Protein AF-A0AAD9S713-F1 (afdb_monomer)

Organism: Phomopsis amygdali (NCBI:txid1214568)

Secondary structure (DSSP, 8-state):
----HHHHHHHT---SGGGSPP----SSSEEEHHHHHHHHHHH-SSS-----S--SPPPSEEEGGGS-HHHHHHTT-S-----EEEEEEEEE-TTS-EEEEEEEEEEEE---HHHHHHHGGGS------GGGS-TT--HHHHHHHHHHHHHHTTT---GGGHHHHTSHHHHHHHHHHHHHHHHTT--S----------PPP-SPPPPHHHHHTT-

Mean predicted aligned error: 13.25 Å

Structure (mmCIF, N/CA/C/O backbone):
data_AF-A0AAD9S713-F1
#
_entry.id   AF-A0AAD9S713-F1
#
loop_
_atom_site.group_PDB
_atom_site.id
_atom_site.type_symbol
_atom_site.label_atom_id
_atom_site.label_alt_id
_atom_site.label_comp_id
_atom_site.label_asym_id
_atom_site.label_entity_id
_atom_site.label_seq_id
_atom_site.pdbx_PDB_ins_code
_atom_site.Cartn_x
_atom_site.Cartn_y
_atom_site.Cartn_z
_atom_site.occupancy
_atom_site.B_iso_or_equiv
_atom_site.auth_seq_id
_atom_site.auth_comp_id
_atom_site.auth_asym_id
_atom_site.auth_atom_id
_atom_site.pdbx_PDB_model_num
ATOM 1 N N . MET A 1 1 ? 8.127 -0.213 -12.710 1.00 51.72 1 MET A N 1
ATOM 2 C CA . MET A 1 1 ? 9.049 -1.031 -11.898 1.00 51.72 1 MET A CA 1
ATOM 3 C C . MET A 1 1 ? 8.180 -2.084 -11.257 1.00 51.72 1 MET A C 1
ATOM 5 O O . MET A 1 1 ? 7.242 -1.711 -10.567 1.00 51.72 1 MET A O 1
ATOM 9 N N . GLU A 1 2 ? 8.401 -3.345 -11.593 1.00 63.72 2 GLU A N 1
ATOM 10 C CA . GLU A 1 2 ? 7.644 -4.458 -11.022 1.00 63.72 2 GLU A CA 1
ATOM 11 C C . GLU A 1 2 ? 8.341 -4.925 -9.742 1.00 63.72 2 GLU A C 1
ATOM 13 O O . GLU A 1 2 ? 9.570 -4.903 -9.660 1.00 63.72 2 GLU A O 1
ATOM 18 N N . VAL A 1 3 ? 7.558 -5.280 -8.725 1.00 71.94 3 VAL A N 1
ATOM 19 C CA . VAL A 1 3 ? 8.072 -5.825 -7.465 1.00 71.94 3 VAL A CA 1
ATOM 20 C C . VAL A 1 3 ? 8.281 -7.327 -7.647 1.00 71.94 3 VAL A C 1
ATOM 22 O O . VAL A 1 3 ? 7.315 -8.055 -7.868 1.00 71.94 3 VAL A O 1
ATOM 25 N N . GLU A 1 4 ? 9.520 -7.803 -7.519 1.00 76.69 4 GLU A N 1
ATOM 26 C CA . GLU A 1 4 ? 9.873 -9.215 -7.693 1.00 76.69 4 GLU A CA 1
ATOM 27 C C . GLU A 1 4 ? 10.216 -9.857 -6.338 1.00 76.69 4 GLU A C 1
ATOM 29 O O . GLU A 1 4 ? 11.364 -9.913 -5.903 1.00 76.69 4 GLU A O 1
ATOM 34 N N . ILE A 1 5 ? 9.206 -10.387 -5.642 1.00 76.44 5 ILE A N 1
ATOM 35 C CA . ILE A 1 5 ? 9.395 -10.962 -4.295 1.00 76.44 5 ILE A CA 1
ATOM 36 C C . ILE A 1 5 ? 10.402 -12.124 -4.277 1.00 76.44 5 ILE A C 1
ATOM 38 O O . ILE A 1 5 ? 11.065 -12.339 -3.262 1.00 76.44 5 ILE A O 1
ATOM 42 N N . LEU A 1 6 ? 10.548 -12.863 -5.380 1.00 77.00 6 LEU A N 1
ATOM 43 C CA . LEU A 1 6 ? 11.442 -14.019 -5.443 1.00 77.00 6 LEU A CA 1
ATOM 44 C C . LEU A 1 6 ? 12.920 -13.626 -5.355 1.00 77.00 6 LEU A C 1
ATOM 46 O O . LEU A 1 6 ? 13.657 -14.243 -4.584 1.00 77.00 6 LEU A O 1
ATOM 50 N N . SER A 1 7 ? 13.354 -12.574 -6.056 1.00 76.75 7 SER A N 1
ATOM 51 C CA . SER A 1 7 ? 14.753 -12.138 -5.978 1.00 76.75 7 SER A CA 1
ATOM 52 C C . SER A 1 7 ? 15.115 -11.650 -4.578 1.00 76.75 7 SER A C 1
ATOM 54 O O . SER A 1 7 ? 16.221 -11.914 -4.113 1.00 76.75 7 SER A O 1
ATOM 56 N N . ALA A 1 8 ? 14.155 -11.064 -3.857 1.00 75.62 8 ALA A N 1
ATOM 57 C CA . ALA A 1 8 ? 14.307 -10.625 -2.473 1.00 75.62 8 ALA A CA 1
ATOM 58 C C . ALA A 1 8 ? 14.733 -11.762 -1.518 1.00 75.62 8 ALA A C 1
ATOM 60 O O . ALA A 1 8 ? 15.504 -11.538 -0.580 1.00 75.62 8 ALA A O 1
ATOM 61 N N . VAL A 1 9 ? 14.276 -12.994 -1.777 1.00 75.88 9 VAL A N 1
ATOM 62 C CA . VAL A 1 9 ? 14.660 -14.184 -1.001 1.00 75.88 9 VAL A CA 1
ATOM 63 C C . VAL A 1 9 ? 16.139 -14.505 -1.200 1.00 75.88 9 VAL A C 1
ATOM 65 O O . VAL A 1 9 ? 16.858 -14.729 -0.229 1.00 75.88 9 VAL A O 1
ATOM 68 N N . TRP A 1 10 ? 16.613 -14.515 -2.447 1.00 73.81 10 TRP A N 1
ATOM 69 C CA . TRP A 1 10 ? 17.992 -14.897 -2.770 1.00 73.81 10 TRP A CA 1
ATOM 70 C C . TRP A 1 10 ? 19.005 -13.812 -2.422 1.00 73.81 10 TRP A C 1
ATOM 72 O O . TRP A 1 10 ? 20.132 -14.120 -2.039 1.00 73.81 10 TRP A O 1
ATOM 82 N N . THR A 1 11 ? 18.609 -12.545 -2.521 1.00 76.94 11 THR A N 1
ATOM 83 C CA . THR A 1 11 ? 19.457 -11.415 -2.131 1.00 76.94 11 THR A CA 1
ATOM 84 C C . THR A 1 11 ? 19.416 -11.141 -0.634 1.00 76.94 11 THR A C 1
ATOM 86 O O . THR A 1 11 ? 20.187 -10.309 -0.162 1.00 76.94 11 THR A O 1
ATOM 89 N N . ASN A 1 12 ? 18.535 -11.821 0.111 1.00 70.88 12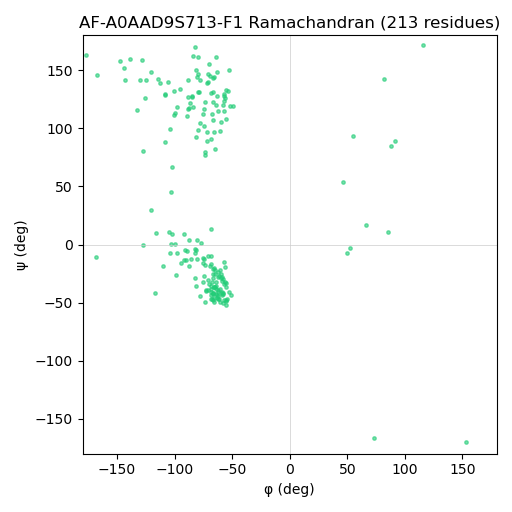 ASN A N 1
ATOM 90 C CA . ASN A 1 12 ? 18.221 -11.509 1.500 1.00 70.88 12 ASN A CA 1
ATOM 91 C C . ASN A 1 12 ? 17.994 -9.998 1.678 1.00 70.88 12 ASN A C 1
ATOM 93 O O . ASN A 1 12 ? 18.657 -9.340 2.484 1.00 70.88 12 ASN A O 1
ATOM 97 N N . THR A 1 13 ? 17.084 -9.438 0.877 1.00 76.25 13 THR A N 1
ATOM 98 C CA . THR A 1 13 ? 16.672 -8.030 0.944 1.00 76.25 13 THR A CA 1
ATOM 99 C C . THR A 1 13 ? 15.156 -7.911 1.032 1.00 76.25 13 THR A C 1
ATOM 101 O O . THR A 1 13 ? 14.412 -8.825 0.684 1.00 76.25 13 THR A O 1
ATOM 104 N N . SER A 1 14 ? 14.683 -6.772 1.528 1.00 77.69 14 SER A N 1
ATOM 105 C CA . SER A 1 14 ? 13.268 -6.405 1.483 1.00 77.69 14 SER A CA 1
ATOM 106 C C . SER A 1 14 ? 13.043 -5.478 0.293 1.00 77.69 14 SER A C 1
ATOM 108 O O . SER A 1 14 ? 13.631 -4.400 0.236 1.00 77.69 14 SER A O 1
ATOM 110 N N . GLN A 1 15 ? 12.211 -5.893 -0.656 1.00 82.31 15 GLN A N 1
ATOM 111 C CA . GLN A 1 15 ? 11.849 -5.103 -1.834 1.00 82.31 15 GLN A CA 1
ATOM 112 C C . GLN A 1 15 ? 10.510 -4.392 -1.680 1.00 82.31 15 GLN A C 1
ATOM 114 O O . GLN A 1 15 ? 10.294 -3.364 -2.309 1.00 82.31 15 GLN A O 1
ATOM 119 N N . THR A 1 16 ? 9.610 -4.918 -0.850 1.00 87.12 16 THR A N 1
ATOM 120 C CA . THR A 1 16 ? 8.281 -4.339 -0.639 1.00 87.12 16 THR A CA 1
ATOM 121 C C . THR A 1 16 ? 7.827 -4.489 0.804 1.00 87.12 16 THR A C 1
ATOM 123 O O . THR A 1 16 ? 8.179 -5.448 1.498 1.00 87.12 16 THR A O 1
ATOM 126 N N . PHE A 1 17 ? 6.978 -3.563 1.250 1.00 87.69 17 PHE A N 1
ATOM 127 C CA . PHE A 1 17 ? 6.310 -3.643 2.545 1.00 87.69 17 PHE A CA 1
ATOM 128 C C . PHE A 1 17 ? 5.492 -4.940 2.726 1.00 87.69 17 PHE A C 1
ATOM 130 O O . PHE A 1 17 ? 5.223 -5.321 3.867 1.00 87.69 17 PHE A O 1
ATOM 137 N N . MET A 1 18 ? 5.135 -5.636 1.640 1.00 87.19 18 MET A N 1
ATOM 138 C CA . MET A 1 18 ? 4.389 -6.904 1.659 1.00 87.19 18 MET A CA 1
ATOM 139 C C . MET A 1 18 ? 5.168 -8.074 2.279 1.00 87.19 18 MET A C 1
ATOM 141 O O . MET A 1 18 ? 4.559 -9.030 2.744 1.00 87.19 18 MET A O 1
ATOM 145 N N . GLN A 1 19 ? 6.503 -7.997 2.329 1.00 84.31 19 GLN A N 1
ATOM 146 C CA . GLN A 1 19 ? 7.350 -9.036 2.935 1.00 84.31 19 GLN A CA 1
ATOM 147 C C . GLN A 1 19 ? 7.422 -8.945 4.466 1.00 84.31 19 GLN A C 1
ATOM 149 O O . GLN A 1 19 ? 7.928 -9.855 5.118 1.00 84.31 19 GLN A O 1
ATOM 154 N N . PHE A 1 20 ? 6.957 -7.839 5.050 1.00 82.62 20 PHE A N 1
ATOM 155 C CA . PHE A 1 20 ? 7.048 -7.609 6.487 1.00 82.62 20 PHE A CA 1
ATOM 156 C C . PHE A 1 20 ? 5.944 -8.360 7.237 1.00 82.62 20 PHE A C 1
ATOM 158 O O . PHE A 1 20 ? 4.828 -8.474 6.725 1.00 82.62 20 PHE A O 1
ATOM 165 N N . PRO A 1 21 ? 6.218 -8.829 8.469 1.00 80.00 21 PRO A N 1
ATOM 166 C CA . PRO A 1 21 ? 5.194 -9.450 9.290 1.00 80.00 21 PRO A CA 1
ATOM 167 C C . PRO A 1 21 ? 4.086 -8.448 9.619 1.00 80.00 21 PRO A C 1
ATOM 169 O O . PRO A 1 21 ? 4.334 -7.252 9.804 1.00 80.00 21 PRO A O 1
ATOM 172 N N . MET A 1 22 ? 2.870 -8.971 9.752 1.00 79.81 22 MET A N 1
ATOM 173 C CA . MET A 1 22 ? 1.710 -8.211 10.204 1.00 79.81 22 MET A CA 1
ATOM 174 C C . MET A 1 22 ? 1.985 -7.549 11.554 1.00 79.81 22 MET A C 1
ATOM 176 O O . MET A 1 22 ? 2.460 -8.200 12.489 1.00 79.81 22 MET A O 1
ATOM 180 N N . THR A 1 23 ? 1.650 -6.264 11.687 1.00 76.25 23 THR A N 1
ATOM 181 C CA . THR A 1 23 ? 1.845 -5.552 12.964 1.00 76.25 23 THR A CA 1
ATOM 182 C C . THR A 1 23 ? 0.725 -5.803 13.979 1.00 76.25 23 THR A C 1
ATOM 184 O O . THR A 1 23 ? 0.846 -5.402 15.137 1.00 76.25 23 THR A O 1
ATOM 187 N N . GLY A 1 24 ? -0.313 -6.534 13.557 1.00 67.88 24 GLY A N 1
ATOM 188 C CA . GLY A 1 24 ? -1.473 -6.931 14.351 1.00 67.88 24 GLY A CA 1
ATOM 189 C C . GLY A 1 24 ? -2.529 -5.827 14.446 1.00 67.88 24 GLY A C 1
ATOM 190 O O . GLY A 1 24 ? -2.213 -4.643 14.571 1.00 67.88 24 GLY A O 1
ATOM 191 N N . VAL A 1 25 ? -3.809 -6.211 14.418 1.00 66.31 25 VAL A N 1
ATOM 192 C CA . VAL A 1 25 ? -4.923 -5.275 14.619 1.00 66.31 25 VAL A CA 1
ATOM 193 C C . VAL A 1 25 ? -4.997 -4.907 16.099 1.00 66.31 25 VAL A C 1
ATOM 195 O O . VAL A 1 25 ? -5.457 -5.666 16.953 1.00 66.31 25 VAL A O 1
ATOM 198 N N . ALA A 1 26 ? -4.490 -3.724 16.430 1.00 54.19 26 ALA A N 1
ATOM 199 C CA . ALA A 1 26 ? -4.407 -3.235 17.797 1.00 54.19 26 ALA A CA 1
ATOM 200 C C . ALA A 1 26 ? -5.780 -2.807 18.341 1.00 54.19 26 ALA A C 1
ATOM 202 O O . ALA A 1 26 ? -6.028 -1.617 18.426 1.00 54.19 26 ALA A O 1
ATOM 203 N N . ARG A 1 27 ? -6.645 -3.757 18.740 1.00 58.91 27 ARG A N 1
ATOM 204 C CA . ARG A 1 27 ? -7.854 -3.631 19.609 1.00 58.91 27 ARG A CA 1
ATOM 205 C C . ARG A 1 27 ? -8.894 -2.531 19.298 1.00 58.91 27 ARG A C 1
ATOM 207 O O . ARG A 1 27 ? -9.942 -2.522 19.931 1.00 58.91 27 ARG A O 1
ATOM 214 N N . SER A 1 28 ? -8.648 -1.626 18.360 1.00 70.44 28 SER A N 1
ATOM 215 C CA . SER A 1 28 ? -9.371 -0.368 18.152 1.00 70.44 28 SER A CA 1
ATOM 216 C C . SER A 1 28 ? -10.355 -0.419 16.988 1.00 70.44 28 SER A C 1
ATOM 218 O O . SER A 1 28 ? -10.862 0.621 16.581 1.00 70.44 28 SER A O 1
ATOM 220 N N . GLY A 1 29 ? -10.598 -1.607 16.421 1.00 87.06 29 GLY A N 1
ATOM 221 C CA . GLY A 1 29 ? -11.452 -1.762 15.241 1.00 87.06 29 GLY A CA 1
ATOM 222 C C . GLY A 1 29 ? -10.875 -1.112 13.982 1.00 87.06 29 GLY A C 1
ATOM 223 O O . GLY A 1 29 ? -11.603 -0.890 13.028 1.00 87.06 29 GLY A O 1
ATOM 224 N N . ARG A 1 30 ? -9.577 -0.785 13.953 1.00 89.94 30 ARG A N 1
ATOM 225 C CA . ARG A 1 30 ? -8.902 -0.231 12.772 1.00 89.94 30 ARG A CA 1
ATOM 226 C C . ARG A 1 30 ? -7.697 -1.071 12.395 1.00 89.94 30 ARG A C 1
ATOM 228 O O . ARG A 1 30 ? -6.938 -1.497 13.265 1.00 89.94 30 ARG A O 1
ATOM 235 N N . ILE A 1 31 ? -7.489 -1.239 11.099 1.00 91.06 31 ILE A N 1
ATOM 236 C CA . ILE A 1 31 ? -6.326 -1.911 10.528 1.00 91.06 31 ILE A CA 1
ATOM 237 C C . ILE A 1 31 ? -5.474 -0.891 9.777 1.00 91.06 31 ILE A C 1
ATOM 239 O O . ILE A 1 31 ? -5.994 0.013 9.124 1.00 91.06 31 ILE A O 1
ATOM 243 N N . LYS A 1 32 ? -4.148 -0.980 9.900 1.00 91.62 32 LYS A N 1
ATOM 244 C CA . LYS A 1 32 ? -3.258 -0.135 9.093 1.00 91.62 32 LYS A CA 1
ATOM 245 C C . LYS A 1 32 ? -3.384 -0.549 7.632 1.00 91.62 32 LYS A C 1
ATOM 247 O O . LYS A 1 32 ? -3.441 -1.743 7.361 1.00 91.62 32 LYS A O 1
ATOM 252 N N . ARG A 1 33 ? -3.319 0.399 6.694 1.00 91.88 33 ARG A N 1
ATOM 253 C CA . ARG A 1 33 ? -3.435 0.071 5.259 1.00 91.88 33 ARG A CA 1
ATOM 254 C C . ARG A 1 33 ? -2.378 -0.926 4.784 1.00 91.88 33 ARG A C 1
ATOM 256 O O . ARG A 1 33 ? -2.632 -1.728 3.905 1.00 91.88 33 ARG A O 1
ATOM 263 N N . GLU A 1 34 ? -1.203 -0.931 5.412 1.00 91.50 34 GLU A N 1
ATOM 264 C CA . GLU A 1 34 ? -0.153 -1.911 5.108 1.00 91.50 34 GLU A CA 1
ATOM 265 C C . GLU A 1 34 ? -0.548 -3.346 5.473 1.00 91.50 34 GLU A C 1
ATOM 267 O O . GLU A 1 34 ? -0.189 -4.287 4.778 1.00 91.50 34 GLU A O 1
ATOM 272 N N . ASP A 1 35 ? -1.281 -3.495 6.573 1.00 90.44 35 ASP A N 1
ATOM 273 C CA . ASP A 1 35 ? -1.730 -4.766 7.119 1.00 90.44 35 ASP A CA 1
ATOM 274 C C . ASP A 1 35 ? -2.990 -5.212 6.362 1.00 90.44 35 ASP A C 1
ATOM 276 O O . ASP A 1 35 ? -3.136 -6.388 6.053 1.00 90.44 35 ASP A O 1
ATOM 280 N N . GLU A 1 36 ? -3.844 -4.261 5.970 1.00 91.38 36 GLU A N 1
ATOM 281 C CA . GLU A 1 36 ? -4.951 -4.477 5.035 1.00 91.38 36 GLU A CA 1
ATOM 282 C C . GLU A 1 36 ? -4.442 -5.008 3.689 1.00 91.38 36 GLU A C 1
ATOM 284 O O . GLU A 1 36 ? -4.905 -6.052 3.247 1.00 91.38 36 GLU A O 1
ATOM 289 N N . CYS A 1 37 ? -3.435 -4.365 3.082 1.00 90.44 37 CYS A N 1
ATOM 290 C CA . CYS A 1 37 ? -2.817 -4.837 1.842 1.00 90.44 37 CYS A CA 1
ATOM 291 C C . CYS A 1 37 ? -2.267 -6.258 1.969 1.00 90.44 37 CYS A C 1
ATOM 293 O O . CYS A 1 37 ? -2.517 -7.099 1.109 1.00 90.44 37 CYS A O 1
ATOM 295 N N . ARG A 1 38 ? -1.517 -6.538 3.040 1.00 89.88 38 ARG A N 1
ATOM 296 C CA . ARG A 1 38 ? -0.936 -7.866 3.278 1.00 89.88 38 ARG A CA 1
ATOM 297 C C . ARG A 1 38 ? -2.014 -8.931 3.425 1.00 89.88 38 ARG A C 1
ATOM 299 O O . ARG A 1 38 ? -1.895 -9.975 2.796 1.00 89.88 38 ARG A O 1
ATOM 306 N N . LEU A 1 39 ? -3.049 -8.679 4.228 1.00 89.75 39 LEU A N 1
ATOM 307 C CA . LEU A 1 39 ? -4.143 -9.635 4.401 1.00 89.75 39 LEU A CA 1
ATOM 308 C C . LEU A 1 39 ? -4.945 -9.814 3.128 1.00 89.75 39 LEU A C 1
ATOM 310 O O . LEU A 1 39 ? -5.235 -10.953 2.797 1.00 89.75 39 LEU A O 1
ATOM 314 N N . ALA A 1 40 ? -5.241 -8.734 2.406 1.00 89.06 40 ALA A N 1
ATOM 315 C CA . ALA A 1 40 ? -5.896 -8.826 1.112 1.00 89.06 40 ALA A CA 1
ATOM 316 C C . ALA A 1 40 ? -5.074 -9.739 0.195 1.00 89.06 40 ALA A C 1
ATOM 318 O O . ALA A 1 40 ? -5.568 -10.762 -0.238 1.00 89.06 40 ALA A O 1
ATOM 319 N N . TYR A 1 41 ? -3.774 -9.505 0.028 1.00 88.56 41 TYR A N 1
ATOM 320 C CA . TYR A 1 41 ? -2.945 -10.379 -0.809 1.00 88.56 41 TYR A CA 1
ATOM 321 C C . TYR A 1 41 ? -2.879 -11.844 -0.332 1.00 88.56 41 TYR A C 1
ATOM 323 O O . TYR A 1 41 ? -2.854 -12.758 -1.151 1.00 88.56 41 TYR A O 1
ATOM 331 N N . LEU A 1 42 ? -2.829 -12.084 0.982 1.00 87.19 42 LEU A N 1
ATOM 332 C CA . LEU A 1 42 ? -2.667 -13.426 1.557 1.00 87.19 42 LEU A CA 1
ATOM 333 C C . LEU A 1 42 ? -3.966 -14.232 1.646 1.00 87.19 42 LEU A C 1
ATOM 335 O O . LEU A 1 42 ? -3.904 -15.460 1.651 1.00 87.19 42 LEU A O 1
ATOM 339 N N . ALA A 1 43 ? -5.110 -13.566 1.781 1.00 84.31 43 ALA A N 1
ATOM 340 C CA . ALA A 1 43 ? -6.410 -14.204 1.972 1.00 84.31 43 ALA A CA 1
ATOM 341 C C . ALA A 1 43 ? -7.125 -14.514 0.649 1.00 84.31 43 ALA A C 1
ATOM 343 O O . ALA A 1 43 ? -8.176 -15.142 0.651 1.00 84.31 43 ALA A O 1
ATOM 344 N N . MET A 1 44 ? -6.568 -14.088 -0.483 1.00 75.06 44 MET A N 1
ATOM 345 C CA . MET A 1 44 ? -7.264 -14.159 -1.760 1.00 75.06 44 MET A CA 1
ATOM 346 C C . MET A 1 44 ? -7.256 -15.535 -2.408 1.00 75.06 44 MET A C 1
ATOM 348 O O . MET A 1 44 ? -6.207 -16.138 -2.625 1.00 75.06 44 MET A O 1
ATOM 352 N N . GLU A 1 45 ? -8.446 -15.973 -2.824 1.00 60.44 45 GLU A N 1
ATOM 353 C CA . GLU A 1 45 ? -8.637 -17.282 -3.450 1.00 60.44 45 GLU A CA 1
ATOM 354 C C . GLU A 1 45 ? -8.436 -17.295 -4.979 1.00 60.44 45 GLU A C 1
ATOM 356 O O . GLU A 1 45 ? -8.240 -18.379 -5.524 1.00 60.44 45 GLU A O 1
ATOM 361 N N . SER A 1 46 ? -8.467 -16.164 -5.718 1.00 54.28 46 SER A N 1
ATOM 362 C CA . SER A 1 46 ? -8.264 -16.238 -7.193 1.00 54.28 46 SER A CA 1
ATOM 363 C C . SER A 1 46 ? -8.017 -14.972 -8.050 1.00 54.28 46 SER A C 1
ATOM 365 O O . SER A 1 46 ? -7.644 -15.158 -9.206 1.00 54.28 46 SER A O 1
ATOM 367 N N . TYR A 1 47 ? -8.164 -13.711 -7.596 1.00 48.62 47 TYR A N 1
ATOM 368 C CA . TYR A 1 47 ? -8.271 -12.574 -8.559 1.00 48.62 47 TYR A CA 1
ATOM 369 C C . TYR A 1 47 ? -7.331 -11.356 -8.410 1.00 48.62 47 TYR A C 1
ATOM 371 O O . TYR A 1 47 ? -7.372 -10.457 -9.255 1.00 48.62 47 TYR A O 1
ATOM 379 N N . GLN A 1 48 ? -6.433 -11.304 -7.422 1.00 54.03 48 GLN A N 1
ATOM 380 C CA . GLN A 1 48 ? -5.331 -10.323 -7.398 1.00 54.03 48 GLN A CA 1
ATOM 381 C C . GLN A 1 48 ? -4.010 -11.058 -7.194 1.00 54.03 48 GLN A C 1
ATOM 383 O O . GLN A 1 48 ? -3.445 -11.118 -6.109 1.00 54.03 48 GLN A O 1
ATOM 388 N N . CYS A 1 49 ? -3.482 -11.609 -8.281 1.00 61.38 49 CYS A N 1
ATOM 389 C CA . CYS A 1 49 ? -2.137 -12.181 -8.285 1.00 61.38 49 CYS A CA 1
ATOM 390 C C . CYS A 1 49 ? -1.036 -11.104 -8.343 1.00 61.38 49 CYS A C 1
ATOM 392 O O . CYS A 1 49 ? 0.145 -11.441 -8.398 1.00 61.38 49 CYS A O 1
ATOM 394 N N . TYR A 1 50 ? -1.403 -9.818 -8.349 1.00 76.19 50 TYR A N 1
ATOM 395 C CA . TYR A 1 50 ? -0.478 -8.710 -8.554 1.00 76.19 50 TYR A CA 1
ATOM 396 C C . TYR A 1 50 ? -0.245 -7.941 -7.261 1.00 76.19 50 TYR A C 1
ATOM 398 O O . TYR A 1 50 ? -1.179 -7.497 -6.592 1.00 76.19 50 TYR A O 1
ATOM 406 N N . LEU A 1 51 ? 1.028 -7.754 -6.936 1.00 82.38 51 LEU A N 1
ATOM 407 C CA . LEU A 1 51 ? 1.455 -6.920 -5.824 1.00 82.38 51 LEU A CA 1
ATOM 408 C C . LEU A 1 51 ? 1.210 -5.439 -6.131 1.00 82.38 51 LEU A C 1
ATOM 410 O O . LEU A 1 51 ? 1.241 -5.045 -7.302 1.00 82.38 51 LEU A O 1
ATOM 414 N N . PRO A 1 52 ? 1.057 -4.592 -5.098 1.00 83.81 52 PRO A N 1
ATOM 415 C CA . PRO A 1 52 ? 1.166 -3.155 -5.285 1.00 83.81 52 PRO A CA 1
ATOM 416 C C . PRO A 1 52 ? 2.498 -2.821 -5.971 1.00 83.81 52 PRO A C 1
ATOM 418 O O . PRO A 1 52 ? 3.556 -3.292 -5.548 1.00 83.81 52 PRO A O 1
ATOM 421 N N . MET A 1 53 ? 2.459 -1.993 -7.019 1.00 81.38 53 MET A N 1
ATOM 422 C CA . MET A 1 53 ? 3.676 -1.527 -7.699 1.00 81.38 53 MET A CA 1
ATOM 423 C C . MET A 1 53 ? 4.509 -0.617 -6.793 1.00 81.38 53 MET A C 1
ATOM 425 O O . MET A 1 53 ? 5.712 -0.474 -6.988 1.00 81.38 53 MET A O 1
ATOM 429 N N . CYS A 1 54 ? 3.864 0.027 -5.821 1.00 83.75 54 CYS A N 1
ATOM 430 C CA . CYS A 1 54 ? 4.509 0.827 -4.797 1.00 83.75 54 CYS A CA 1
ATOM 431 C C . CYS A 1 54 ? 5.176 -0.087 -3.746 1.00 83.75 54 CYS A C 1
ATOM 433 O O . CYS A 1 54 ? 4.470 -0.744 -2.977 1.00 83.75 54 CYS A O 1
ATOM 435 N N . PRO A 1 55 ? 6.521 -0.121 -3.655 1.00 82.88 55 PRO A N 1
ATOM 436 C CA . PRO A 1 55 ? 7.219 -0.910 -2.638 1.00 82.88 55 PRO A CA 1
ATOM 437 C C . PRO A 1 55 ? 7.111 -0.296 -1.235 1.00 82.88 55 PRO A C 1
ATOM 439 O O . PRO A 1 55 ? 7.372 -0.971 -0.234 1.00 82.88 55 PRO A O 1
ATOM 442 N N . TRP A 1 56 ? 6.753 0.988 -1.148 1.00 84.31 56 TRP A N 1
ATOM 443 C CA . TRP A 1 56 ? 6.686 1.720 0.106 1.00 84.31 56 TRP A CA 1
ATOM 444 C C . TRP A 1 56 ? 5.392 1.436 0.856 1.00 84.31 56 TRP A C 1
ATOM 446 O O . TRP A 1 56 ? 4.312 1.302 0.288 1.00 84.31 56 TRP A O 1
ATOM 456 N N . LYS A 1 57 ? 5.527 1.390 2.179 1.00 88.38 57 LYS A N 1
ATOM 457 C CA . LYS A 1 57 ? 4.420 1.206 3.105 1.00 88.38 57 LYS A CA 1
ATOM 458 C C . LYS A 1 57 ? 3.356 2.299 2.905 1.00 88.38 57 LYS A C 1
ATOM 460 O O . LYS A 1 57 ? 3.698 3.481 2.990 1.00 88.38 57 LYS A O 1
ATOM 465 N N . PRO A 1 58 ? 2.073 1.935 2.752 1.00 89.62 58 PRO A N 1
ATOM 466 C CA . PRO A 1 58 ? 0.999 2.913 2.710 1.00 89.62 58 PRO A CA 1
ATOM 467 C C . PRO A 1 58 ? 0.756 3.540 4.090 1.00 89.62 58 PRO A C 1
ATOM 469 O O . PRO A 1 58 ? 0.907 2.900 5.135 1.00 89.62 58 PRO A O 1
ATOM 472 N N . PHE A 1 59 ? 0.364 4.811 4.097 1.00 89.25 59 PHE A N 1
ATOM 473 C CA . PHE A 1 59 ? 0.058 5.551 5.319 1.00 89.25 59 PHE A CA 1
ATOM 474 C C . PHE A 1 59 ? -1.385 5.312 5.785 1.00 89.25 59 PHE A C 1
ATOM 476 O O . PHE A 1 59 ? -2.259 4.896 5.022 1.00 89.25 59 PHE A O 1
ATOM 483 N N . GLY A 1 60 ? -1.643 5.632 7.053 1.00 89.88 60 GLY A N 1
ATOM 484 C CA . GLY A 1 60 ? -2.975 5.629 7.652 1.00 89.88 60 GLY A CA 1
ATOM 485 C C . GLY A 1 60 ? -3.574 4.244 7.923 1.00 89.88 60 GLY A C 1
ATOM 486 O O . GLY A 1 60 ? -2.893 3.215 7.959 1.00 89.88 60 GLY A O 1
ATOM 487 N N . SER A 1 61 ? -4.875 4.246 8.200 1.00 91.50 61 SER A N 1
ATOM 488 C CA . SER A 1 61 ? -5.645 3.070 8.611 1.00 91.50 61 SER A CA 1
ATOM 489 C C . SER A 1 61 ? -7.075 3.153 8.102 1.00 91.50 61 SER A C 1
ATOM 491 O O . SER A 1 61 ? -7.588 4.256 7.898 1.00 91.50 61 SER A O 1
ATOM 493 N N . THR A 1 62 ? -7.726 2.004 8.007 1.00 91.44 62 THR A N 1
ATOM 494 C CA . THR A 1 62 ? -9.125 1.854 7.602 1.00 91.44 62 THR A CA 1
ATOM 495 C C . THR A 1 62 ? -9.896 1.173 8.729 1.00 91.44 62 THR A C 1
ATOM 497 O O . THR A 1 62 ? -9.321 0.428 9.532 1.00 91.44 62 THR A O 1
ATOM 500 N N . ALA A 1 63 ? -11.178 1.510 8.870 1.00 92.56 63 ALA A N 1
ATOM 501 C CA . ALA A 1 63 ? -12.044 0.852 9.839 1.00 92.56 63 ALA A CA 1
ATOM 502 C C . ALA A 1 63 ? -12.230 -0.609 9.421 1.00 92.56 63 ALA A C 1
ATOM 504 O O . ALA A 1 63 ? -12.486 -0.888 8.252 1.00 92.56 63 ALA A O 1
ATOM 505 N N . LEU A 1 64 ? -12.053 -1.543 10.351 1.00 91.94 64 LEU A N 1
ATOM 506 C CA . LEU A 1 64 ? -12.015 -2.965 10.034 1.00 91.94 64 LEU A CA 1
ATOM 507 C C . LEU A 1 64 ? -13.347 -3.423 9.431 1.00 91.94 64 LEU A C 1
ATOM 509 O O . LEU A 1 64 ? -13.356 -4.174 8.462 1.00 91.94 64 LEU A O 1
ATOM 513 N N . GLU A 1 65 ? -14.463 -2.921 9.950 1.00 92.25 65 GLU A N 1
ATOM 514 C CA . GLU A 1 65 ? -15.814 -3.188 9.456 1.00 92.25 65 GLU A CA 1
ATOM 515 C C . GLU A 1 65 ? -16.050 -2.755 8.000 1.00 92.25 65 GLU A C 1
ATOM 517 O O . GLU A 1 65 ? -16.941 -3.300 7.350 1.00 92.25 65 GLU A O 1
ATOM 522 N N . GLU A 1 66 ? -15.242 -1.825 7.489 1.00 92.44 66 GLU A N 1
ATOM 523 C CA . GLU A 1 66 ? -15.312 -1.306 6.122 1.00 92.44 66 GLU A CA 1
ATOM 524 C C . GLU A 1 66 ? -14.281 -1.941 5.172 1.00 92.44 66 GLU A C 1
ATOM 526 O O . GLU A 1 66 ? -14.231 -1.573 4.001 1.00 92.44 66 GLU A O 1
ATOM 531 N N . THR A 1 67 ? -13.454 -2.874 5.657 1.00 91.19 67 THR A N 1
ATOM 532 C CA . THR A 1 67 ? -12.520 -3.631 4.807 1.00 91.19 67 THR A CA 1
ATOM 533 C C . THR A 1 67 ? -13.203 -4.812 4.117 1.00 91.19 67 THR A C 1
ATOM 535 O O . THR A 1 67 ? -14.342 -5.176 4.434 1.00 91.19 67 THR A O 1
ATOM 538 N N . ASP A 1 68 ? -12.498 -5.438 3.175 1.00 89.00 68 ASP A N 1
ATOM 539 C CA . ASP 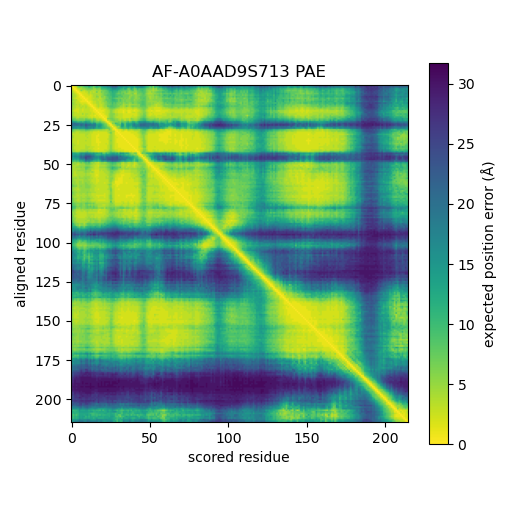A 1 68 ? -12.956 -6.668 2.531 1.00 8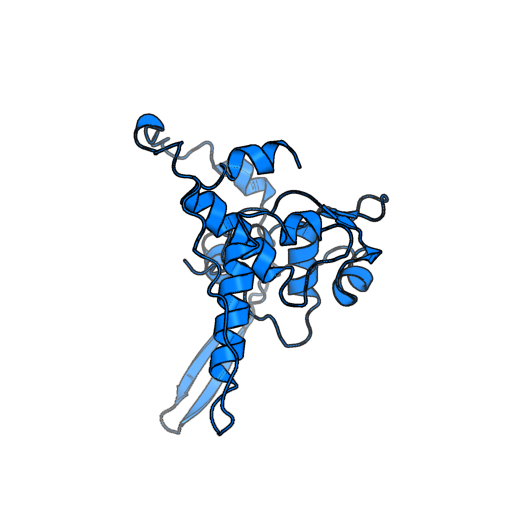9.00 68 ASP A CA 1
ATOM 540 C C . ASP A 1 68 ? -13.331 -7.755 3.567 1.00 89.00 68 ASP A C 1
ATOM 542 O O . ASP A 1 68 ? -12.825 -7.777 4.695 1.00 89.00 68 ASP A O 1
ATOM 546 N N . LEU A 1 69 ? -14.283 -8.627 3.227 1.00 89.44 69 LEU A N 1
ATOM 547 C CA . LEU A 1 69 ? -14.699 -9.733 4.094 1.00 89.44 69 LEU A CA 1
ATOM 548 C C . LEU A 1 69 ? -13.524 -10.650 4.440 1.00 89.44 69 LEU A C 1
ATOM 550 O O . LEU A 1 69 ? -13.373 -11.006 5.610 1.00 89.44 69 LEU A O 1
ATOM 554 N N . ASP A 1 70 ? -12.663 -10.957 3.475 1.00 88.94 70 ASP A N 1
ATOM 555 C CA . ASP A 1 70 ? -11.523 -11.849 3.689 1.00 88.94 70 ASP A CA 1
ATOM 556 C C . ASP A 1 70 ? -10.511 -11.211 4.649 1.00 88.94 70 ASP A C 1
ATOM 558 O O . ASP A 1 70 ? -10.050 -11.832 5.611 1.00 88.94 70 ASP A O 1
ATOM 562 N N . VAL A 1 71 ? -10.260 -9.908 4.489 1.00 89.81 71 VAL A N 1
ATOM 563 C CA . VAL A 1 71 ? -9.427 -9.135 5.422 1.00 89.81 71 VAL A CA 1
ATOM 564 C C . VAL A 1 71 ? -10.011 -9.174 6.835 1.00 89.81 71 VAL A C 1
ATOM 566 O O . VAL A 1 71 ? -9.272 -9.391 7.798 1.00 89.81 71 VAL A O 1
ATOM 569 N N . ARG A 1 72 ? -11.333 -9.018 6.986 1.00 90.75 72 ARG A N 1
ATOM 570 C CA . ARG A 1 72 ? -12.014 -9.071 8.293 1.00 90.75 72 ARG A CA 1
ATOM 571 C C . ARG A 1 72 ? -11.889 -10.427 8.969 1.00 90.75 72 ARG A C 1
ATOM 573 O O . ARG A 1 72 ? -11.624 -10.473 10.171 1.00 90.75 72 ARG A O 1
ATOM 580 N N . VAL A 1 73 ? -12.067 -11.512 8.219 1.00 90.31 73 VAL A N 1
ATOM 581 C CA . VAL A 1 73 ? -11.945 -12.885 8.732 1.00 90.31 73 VAL A CA 1
ATOM 582 C C . VAL A 1 73 ? -10.525 -13.144 9.237 1.00 90.31 73 VAL A C 1
ATOM 584 O O . VAL A 1 73 ? -10.347 -13.712 10.316 1.00 90.31 73 VAL A O 1
ATOM 587 N N . HIS A 1 74 ? -9.519 -12.655 8.512 1.00 89.25 74 HIS A N 1
ATOM 588 C CA . HIS A 1 74 ? -8.108 -12.897 8.819 1.00 89.25 74 HIS A CA 1
ATOM 589 C C . HIS A 1 74 ? -7.452 -11.846 9.731 1.00 89.25 74 HIS A C 1
ATOM 591 O O . HIS A 1 74 ? -6.316 -12.030 10.171 1.00 89.25 74 HIS A O 1
ATOM 597 N N . ALA A 1 75 ? -8.161 -10.776 10.095 1.00 88.19 75 ALA A N 1
ATOM 598 C CA . ALA A 1 75 ? -7.648 -9.653 10.887 1.00 88.19 75 ALA A CA 1
ATOM 599 C C . ALA A 1 75 ? -7.026 -10.043 12.238 1.00 88.19 75 ALA A C 1
ATOM 601 O O . ALA A 1 75 ? -6.077 -9.406 12.703 1.00 88.19 75 ALA A O 1
ATOM 602 N N . ASN A 1 76 ? -7.561 -11.091 12.870 1.00 85.38 76 ASN A N 1
ATOM 603 C CA . ASN A 1 76 ? -7.119 -11.576 14.180 1.00 85.38 76 ASN A CA 1
ATOM 604 C C . ASN A 1 76 ? -6.249 -12.837 14.102 1.00 85.38 76 ASN A C 1
ATOM 606 O O . ASN A 1 76 ? -5.826 -13.356 15.139 1.00 85.38 76 ASN A O 1
ATOM 610 N N . CYS A 1 77 ? -5.983 -13.346 12.900 1.00 84.56 77 CYS A N 1
ATOM 611 C CA . CYS A 1 77 ? -5.095 -14.481 12.718 1.00 84.56 77 CYS A CA 1
ATOM 612 C C . CYS A 1 77 ? -3.647 -14.083 13.039 1.00 84.56 77 CYS A C 1
ATOM 614 O O . CYS A 1 77 ? -3.203 -12.963 12.784 1.00 84.56 77 CYS A O 1
ATOM 616 N N . GLN A 1 78 ? -2.893 -15.023 13.605 1.00 80.50 78 GLN A N 1
ATOM 617 C CA . GLN A 1 78 ? -1.474 -14.845 13.902 1.00 80.50 78 GLN A CA 1
ATOM 618 C C . GLN A 1 78 ? -0.636 -15.630 12.894 1.00 80.50 78 GLN A C 1
ATOM 620 O O . GLN A 1 78 ? -0.972 -16.761 12.558 1.00 80.50 78 GLN A O 1
ATOM 625 N N . GLY A 1 79 ? 0.471 -15.039 12.440 1.00 76.31 79 GLY A N 1
ATOM 626 C CA . GLY A 1 79 ? 1.456 -15.736 11.607 1.00 76.31 79 GLY A CA 1
ATOM 627 C C . GLY A 1 79 ? 1.167 -15.761 10.104 1.00 76.31 79 GLY A C 1
ATOM 628 O O . GLY A 1 79 ? 1.860 -16.474 9.386 1.00 76.31 79 GLY A O 1
ATOM 629 N N . HIS A 1 80 ? 0.197 -14.986 9.603 1.00 83.69 80 HIS A N 1
ATOM 630 C CA . HIS A 1 80 ? 0.073 -14.770 8.160 1.00 83.69 80 HIS A CA 1
ATOM 631 C C . HIS A 1 80 ? 1.308 -14.043 7.622 1.00 83.69 80 HIS A C 1
ATOM 633 O O . HIS A 1 80 ? 1.701 -12.992 8.133 1.00 83.69 80 HIS A O 1
ATOM 639 N N . GLY A 1 81 ? 1.911 -14.616 6.585 1.00 81.81 81 GLY A N 1
ATOM 640 C CA . GLY A 1 81 ? 3.087 -14.069 5.933 1.00 81.81 81 GLY A CA 1
ATOM 641 C C . GLY A 1 81 ? 3.506 -14.907 4.735 1.00 81.81 81 GLY A C 1
ATOM 642 O O . GLY A 1 81 ? 3.094 -16.059 4.577 1.00 81.81 81 GLY A O 1
ATOM 643 N N . LEU A 1 82 ? 4.335 -14.306 3.889 1.00 82.12 82 LEU A N 1
ATOM 644 C CA . LEU A 1 82 ? 4.924 -14.991 2.751 1.00 82.12 82 LEU A CA 1
ATOM 645 C C . LEU A 1 82 ? 6.099 -15.840 3.217 1.00 82.12 82 LEU A C 1
ATOM 647 O O . LEU A 1 82 ? 6.984 -15.360 3.921 1.00 82.12 82 LEU A O 1
ATOM 651 N N . ARG A 1 83 ? 6.106 -17.100 2.786 1.00 79.94 83 ARG A N 1
ATOM 652 C CA . ARG A 1 83 ? 7.175 -18.052 3.063 1.00 79.94 83 ARG A CA 1
ATOM 653 C C . ARG A 1 83 ? 7.674 -18.624 1.754 1.00 79.94 83 ARG A C 1
ATOM 655 O O . ARG A 1 83 ? 6.897 -19.163 0.969 1.00 79.94 83 ARG A O 1
ATOM 662 N N . TYR A 1 84 ? 8.978 -18.527 1.544 1.00 79.69 84 TYR A N 1
ATOM 663 C CA . TYR A 1 84 ? 9.610 -19.168 0.407 1.00 79.69 84 TYR A CA 1
ATOM 664 C C . TYR A 1 84 ? 9.685 -20.679 0.634 1.00 79.69 84 TYR A C 1
ATOM 666 O O . TYR A 1 84 ? 10.248 -21.128 1.632 1.00 79.69 84 TYR A O 1
ATOM 674 N N . VAL A 1 85 ? 9.102 -21.451 -0.285 1.00 80.75 85 VAL A N 1
ATOM 675 C CA . VAL A 1 85 ? 9.038 -22.923 -0.206 1.00 80.75 85 VAL A CA 1
ATOM 676 C C . VAL A 1 85 ? 9.922 -23.619 -1.241 1.00 80.75 85 VAL A C 1
ATOM 678 O O . VAL A 1 85 ? 10.247 -24.791 -1.085 1.00 80.75 85 VAL A O 1
ATOM 681 N N . GLY A 1 86 ? 10.333 -22.919 -2.297 1.00 82.25 86 GLY A N 1
ATOM 682 C CA . GLY A 1 86 ? 11.086 -23.511 -3.394 1.00 82.25 86 GLY A CA 1
ATOM 683 C C . GLY A 1 86 ? 10.874 -22.771 -4.704 1.00 82.25 86 GLY A C 1
ATOM 684 O O . GLY A 1 86 ? 10.270 -21.699 -4.744 1.00 82.25 86 GLY A O 1
ATOM 685 N N . TRP A 1 87 ? 11.366 -23.370 -5.778 1.00 83.12 87 TRP A N 1
ATOM 686 C CA . TRP A 1 87 ? 11.200 -22.874 -7.140 1.00 83.12 87 TRP A CA 1
ATOM 687 C C . TRP A 1 87 ? 10.909 -24.046 -8.084 1.00 83.12 87 TRP A C 1
ATOM 689 O O . TRP A 1 87 ? 11.186 -25.202 -7.758 1.00 83.12 87 TRP A O 1
ATOM 699 N N . ALA A 1 88 ? 10.330 -23.763 -9.249 1.00 83.00 88 ALA A N 1
ATOM 700 C CA . ALA A 1 88 ? 10.121 -24.754 -10.300 1.00 83.00 88 ALA A CA 1
ATOM 701 C C . ALA A 1 88 ? 10.635 -24.219 -11.637 1.00 83.00 88 ALA A C 1
ATOM 703 O O . ALA A 1 88 ? 10.465 -23.037 -11.927 1.00 83.00 88 ALA A O 1
ATOM 704 N N . TRP A 1 89 ? 11.244 -25.093 -12.436 1.00 80.19 89 TRP A N 1
ATOM 705 C CA . TRP A 1 89 ? 11.460 -24.826 -13.856 1.00 80.19 89 TRP A CA 1
ATOM 706 C C . TRP A 1 89 ? 10.391 -25.571 -14.645 1.00 80.19 89 TRP A C 1
ATOM 708 O O . TRP A 1 89 ? 10.167 -26.764 -14.417 1.00 80.19 89 TRP A O 1
ATOM 718 N N . ASP A 1 90 ? 9.769 -24.855 -15.574 1.00 81.12 90 ASP A N 1
ATOM 719 C CA . ASP A 1 90 ? 9.017 -25.449 -16.667 1.00 81.12 90 ASP A CA 1
ATOM 720 C C . ASP A 1 90 ? 10.032 -25.695 -17.794 1.00 81.12 90 ASP A C 1
ATOM 722 O O . ASP A 1 90 ? 10.673 -24.751 -18.263 1.00 81.12 90 ASP A O 1
ATOM 726 N N . TYR A 1 91 ? 10.242 -26.952 -18.188 1.00 75.88 91 TYR A N 1
ATOM 727 C CA . TYR A 1 91 ? 11.052 -27.275 -19.364 1.00 75.88 91 TYR A CA 1
ATOM 728 C C . TYR A 1 91 ? 10.180 -27.902 -20.444 1.00 75.88 91 TYR A C 1
ATOM 730 O O . TYR A 1 91 ? 9.242 -28.647 -20.164 1.00 75.88 91 TYR A O 1
ATOM 738 N N . LEU A 1 92 ? 10.489 -27.543 -21.687 1.00 76.75 92 LEU A N 1
ATOM 739 C CA . LEU A 1 92 ? 9.919 -28.166 -22.869 1.00 76.75 92 LEU A CA 1
ATOM 740 C C . LEU A 1 92 ? 10.817 -29.346 -23.220 1.00 76.75 92 LEU A C 1
ATOM 742 O O . LEU A 1 92 ? 11.999 -29.142 -23.502 1.00 76.75 92 LEU A O 1
ATOM 746 N N . ASP A 1 93 ? 10.271 -30.555 -23.158 1.00 71.25 93 ASP A N 1
ATOM 747 C CA . ASP A 1 93 ? 10.898 -31.702 -23.809 1.00 71.25 93 ASP A CA 1
ATOM 748 C C . ASP A 1 93 ? 10.573 -31.675 -25.314 1.00 71.25 93 ASP A C 1
ATOM 750 O O . ASP A 1 93 ? 9.618 -31.009 -25.737 1.00 71.25 93 ASP A O 1
ATOM 754 N N . ASP A 1 94 ? 11.349 -32.395 -26.125 1.00 69.75 94 ASP A N 1
ATOM 755 C CA . ASP A 1 94 ? 11.198 -32.451 -27.592 1.00 69.75 94 ASP A CA 1
ATOM 756 C C . ASP A 1 94 ? 9.784 -32.914 -28.034 1.00 69.75 94 ASP A C 1
ATOM 758 O O . ASP A 1 94 ? 9.374 -32.669 -29.170 1.00 69.75 94 ASP A O 1
ATOM 762 N N . ASP A 1 95 ? 8.996 -33.481 -27.113 1.00 66.25 95 ASP A N 1
ATOM 763 C CA . ASP A 1 95 ? 7.597 -33.893 -27.269 1.00 66.25 95 ASP A CA 1
ATOM 764 C C . ASP A 1 95 ? 6.577 -32.926 -26.614 1.00 66.25 95 ASP A C 1
ATOM 766 O O . ASP A 1 95 ? 5.649 -33.377 -25.958 1.00 66.25 95 ASP A O 1
ATOM 770 N N . LEU A 1 96 ? 6.693 -31.598 -26.782 1.00 63.62 96 LEU A N 1
ATOM 771 C CA . LEU A 1 96 ? 5.666 -30.555 -26.483 1.00 63.62 96 LEU A CA 1
ATOM 772 C C . LEU A 1 96 ? 5.008 -30.538 -25.075 1.00 63.62 96 LEU A C 1
ATOM 774 O O . LEU A 1 96 ? 4.199 -29.651 -24.787 1.00 63.62 96 LEU A O 1
ATOM 778 N N . ALA A 1 97 ? 5.319 -31.480 -24.192 1.00 62.94 97 ALA A N 1
ATOM 779 C CA . ALA A 1 97 ? 4.769 -31.598 -22.858 1.00 62.94 97 ALA A CA 1
ATOM 780 C C . ALA A 1 97 ? 5.611 -30.743 -21.912 1.00 62.94 97 ALA A C 1
ATOM 782 O O . ALA A 1 97 ? 6.821 -30.925 -21.789 1.00 62.94 97 ALA A O 1
ATOM 783 N N . VAL A 1 98 ? 4.959 -29.790 -21.247 1.00 68.00 98 VAL A N 1
ATOM 784 C CA . VAL A 1 98 ? 5.587 -29.009 -20.181 1.00 68.00 98 VAL A CA 1
ATOM 785 C C . VAL A 1 98 ? 5.615 -29.876 -18.928 1.00 68.00 98 VAL A C 1
ATOM 787 O O . VAL A 1 98 ? 4.587 -30.065 -18.273 1.00 68.00 98 VAL A O 1
ATOM 790 N N . GLU A 1 99 ? 6.787 -30.403 -18.585 1.00 68.38 99 GLU A N 1
ATOM 791 C CA . GLU A 1 99 ? 7.009 -31.025 -17.284 1.00 68.38 99 GLU A CA 1
ATOM 792 C C . GLU A 1 99 ? 7.471 -29.961 -16.282 1.00 68.38 99 GLU A C 1
ATOM 794 O O . GLU A 1 99 ? 8.433 -29.222 -16.507 1.00 68.38 99 GLU A O 1
ATOM 799 N N . ARG A 1 100 ? 6.772 -29.879 -15.144 1.00 75.56 100 ARG A N 1
ATOM 800 C CA . ARG A 1 100 ? 7.122 -28.979 -14.042 1.00 75.56 100 ARG A CA 1
ATOM 801 C C . ARG A 1 100 ? 7.866 -29.747 -12.965 1.00 75.56 100 ARG A C 1
ATOM 803 O O . ARG A 1 100 ? 7.272 -30.560 -12.254 1.00 75.56 100 ARG A O 1
ATOM 810 N N . LYS A 1 101 ? 9.147 -29.437 -12.774 1.00 77.12 101 LYS A N 1
ATOM 811 C CA . LYS A 1 101 ? 9.938 -30.013 -11.681 1.00 77.12 101 LYS A CA 1
ATOM 812 C C . LYS A 1 101 ? 10.059 -29.026 -10.528 1.00 77.12 101 LYS A C 1
ATOM 814 O O . LYS A 1 101 ? 10.734 -28.006 -10.645 1.00 77.12 101 LYS A O 1
ATOM 819 N N . PHE A 1 102 ?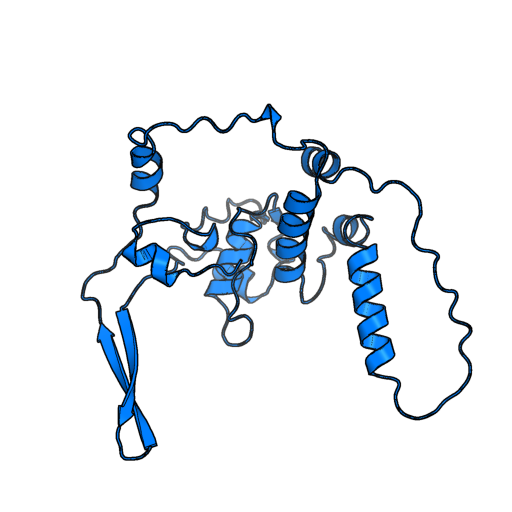 9.413 -29.346 -9.409 1.00 81.38 102 PHE A N 1
ATOM 820 C CA . PHE A 1 102 ? 9.491 -28.547 -8.190 1.00 81.38 102 PHE A CA 1
ATOM 821 C C . PHE A 1 102 ? 10.725 -28.924 -7.366 1.00 81.38 102 PHE A C 1
ATOM 823 O O . PHE A 1 102 ? 10.936 -30.091 -7.032 1.00 81.38 102 PHE A O 1
ATOM 830 N N . HIS A 1 103 ? 11.529 -27.921 -7.030 1.00 78.25 103 HIS A N 1
ATOM 831 C CA . HIS A 1 103 ? 12.655 -28.032 -6.118 1.00 78.25 103 HIS A CA 1
ATOM 832 C C . HIS A 1 103 ? 12.265 -27.407 -4.780 1.00 78.25 103 HIS A C 1
ATOM 834 O O . HIS A 1 103 ? 12.302 -26.185 -4.614 1.00 78.25 103 HIS A O 1
ATOM 840 N N . GLU A 1 104 ? 11.887 -28.262 -3.829 1.00 80.19 104 GLU A N 1
ATOM 841 C CA . GLU A 1 104 ? 11.584 -27.840 -2.465 1.00 80.19 104 GLU A CA 1
ATOM 842 C C . GLU A 1 104 ? 12.861 -27.368 -1.767 1.00 80.19 104 GLU A C 1
ATOM 844 O O . GLU A 1 104 ? 13.896 -28.043 -1.774 1.00 80.19 104 GLU A O 1
ATOM 849 N N . TYR A 1 105 ? 12.791 -26.193 -1.154 1.00 70.31 105 TYR A N 1
ATOM 850 C CA . TYR A 1 105 ? 13.859 -25.699 -0.308 1.00 70.31 105 TYR A CA 1
ATOM 851 C C . TYR A 1 105 ? 13.604 -26.201 1.119 1.00 70.31 105 TYR A C 1
ATOM 853 O O . TYR A 1 105 ? 12.658 -25.778 1.777 1.00 70.31 105 TYR A O 1
ATOM 861 N N . GLY A 1 106 ? 14.439 -27.128 1.599 1.00 57.03 106 GLY A N 1
ATOM 862 C CA . GLY A 1 106 ? 14.223 -27.890 2.842 1.00 57.03 106 GLY A CA 1
ATOM 863 C C . GLY A 1 106 ? 14.299 -27.107 4.165 1.00 57.03 106 GLY A C 1
ATOM 864 O O . GLY A 1 106 ? 14.397 -27.722 5.224 1.00 57.03 106 GLY A O 1
ATOM 865 N N . GLY A 1 107 ? 14.277 -25.772 4.137 1.00 60.81 107 GLY A N 1
ATOM 866 C CA . GLY A 1 107 ? 14.238 -24.921 5.327 1.00 60.81 107 GLY A CA 1
ATOM 867 C C . GLY A 1 107 ? 13.361 -23.691 5.108 1.00 60.81 107 GLY A C 1
ATOM 868 O O . GLY A 1 107 ? 13.376 -23.100 4.038 1.00 60.81 107 GLY A O 1
ATOM 869 N N . ALA A 1 108 ? 12.601 -23.261 6.114 1.00 56.59 108 ALA A N 1
ATOM 870 C CA . ALA A 1 108 ? 11.904 -21.981 6.022 1.00 56.59 108 ALA A CA 1
ATOM 871 C C . ALA A 1 108 ? 12.945 -20.847 6.021 1.00 56.59 108 ALA A C 1
ATOM 873 O O . ALA A 1 108 ? 13.625 -20.634 7.025 1.00 56.59 108 ALA A O 1
ATOM 874 N N . ILE A 1 109 ? 13.095 -20.135 4.899 1.00 57.34 109 ILE A N 1
ATOM 875 C CA . ILE A 1 109 ? 13.755 -18.827 4.919 1.00 57.34 109 ILE A CA 1
ATOM 876 C C . ILE A 1 109 ? 12.698 -17.831 5.378 1.00 57.34 109 ILE A C 1
ATOM 878 O O . ILE A 1 109 ? 11.938 -17.298 4.569 1.00 57.34 109 ILE A O 1
ATOM 882 N N . ASP A 1 110 ? 12.655 -17.591 6.682 1.00 56.12 110 ASP A N 1
ATOM 883 C CA . ASP A 1 110 ? 12.076 -16.356 7.183 1.00 56.12 110 ASP A CA 1
ATOM 884 C C . ASP A 1 110 ? 13.097 -15.262 6.885 1.00 56.12 110 ASP A C 1
ATOM 886 O O . ASP A 1 110 ? 14.231 -15.304 7.369 1.00 56.12 110 ASP A O 1
ATOM 890 N N . VAL A 1 111 ? 12.728 -14.299 6.040 1.00 55.81 111 VAL A N 1
ATOM 891 C CA . VAL A 1 111 ? 13.552 -13.105 5.849 1.00 55.81 111 VAL A CA 1
ATOM 892 C C . VAL A 1 111 ? 13.650 -12.436 7.222 1.00 55.81 111 VAL A C 1
ATOM 894 O O . VAL A 1 111 ? 12.672 -11.869 7.710 1.00 55.81 111 VAL A O 1
ATOM 897 N N . ASP A 1 112 ? 14.803 -12.539 7.894 1.00 53.69 112 ASP A N 1
ATOM 898 C CA . ASP A 1 112 ? 15.028 -11.870 9.178 1.00 53.69 112 ASP A CA 1
ATOM 899 C C . ASP A 1 112 ? 15.225 -10.374 8.927 1.00 53.69 112 ASP A C 1
ATOM 901 O O . ASP A 1 112 ? 16.333 -9.831 8.893 1.00 53.69 112 ASP A O 1
ATOM 905 N N . ILE A 1 113 ? 14.104 -9.690 8.743 1.00 54.34 113 ILE A N 1
ATOM 906 C CA . ILE A 1 113 ? 14.030 -8.258 8.475 1.00 54.34 113 ILE A CA 1
ATOM 907 C C . ILE A 1 113 ? 14.624 -7.442 9.638 1.00 54.34 113 ILE A C 1
ATOM 909 O O . ILE A 1 113 ? 15.154 -6.349 9.419 1.00 54.34 113 ILE A O 1
ATOM 913 N N . LYS A 1 114 ? 14.611 -7.964 10.877 1.00 50.94 114 LYS A N 1
ATOM 914 C CA . LYS A 1 114 ? 15.223 -7.275 12.029 1.00 50.94 114 LYS A CA 1
ATOM 915 C C . LYS A 1 114 ? 16.744 -7.208 11.894 1.00 50.94 114 LYS A C 1
ATOM 917 O O . LYS A 1 114 ? 17.344 -6.218 12.314 1.00 50.94 114 LYS A O 1
ATOM 922 N N . SER A 1 115 ? 17.366 -8.209 11.270 1.00 48.00 115 SER A N 1
ATOM 923 C CA . SER A 1 115 ? 18.797 -8.179 10.947 1.00 48.00 115 SER A CA 1
ATOM 924 C C . SER A 1 115 ? 19.132 -7.187 9.823 1.00 48.00 115 SER A C 1
ATOM 926 O O . SER A 1 115 ? 20.193 -6.560 9.861 1.00 48.00 115 SER A O 1
ATOM 928 N N . GLN A 1 116 ? 18.210 -6.948 8.879 1.00 50.12 116 GLN A N 1
ATOM 929 C CA . GLN A 1 116 ? 18.429 -6.028 7.754 1.00 50.12 116 GLN A CA 1
ATOM 930 C C . GLN A 1 116 ? 18.487 -4.558 8.179 1.00 50.12 116 GLN A C 1
ATOM 932 O O . GLN A 1 116 ? 19.303 -3.813 7.645 1.00 50.12 116 GLN A O 1
ATOM 937 N N . GLN A 1 117 ? 17.730 -4.140 9.201 1.00 49.25 117 GLN A N 1
ATOM 938 C CA . GLN A 1 117 ? 17.896 -2.795 9.780 1.00 49.25 117 GLN A CA 1
ATOM 939 C C . GLN A 1 117 ? 19.289 -2.587 10.400 1.00 49.25 117 GLN A C 1
ATOM 941 O O . GLN A 1 117 ? 19.755 -1.454 10.509 1.00 49.25 117 GLN A O 1
ATOM 946 N N . LYS A 1 118 ? 19.970 -3.672 10.790 1.00 46.34 118 LYS A N 1
ATOM 947 C CA . LYS A 1 118 ? 21.276 -3.640 11.461 1.00 46.34 118 LYS A CA 1
ATOM 948 C C . LYS A 1 118 ? 22.468 -3.775 10.503 1.00 46.34 118 LYS A C 1
ATOM 950 O O . LYS A 1 118 ? 23.580 -3.465 10.913 1.00 46.34 118 LYS A O 1
ATOM 955 N N . LEU A 1 119 ? 22.253 -4.216 9.259 1.00 45.44 119 LEU A N 1
ATOM 956 C CA . LEU A 1 119 ? 23.299 -4.429 8.240 1.00 45.44 119 LEU A CA 1
ATOM 957 C C . LEU A 1 119 ? 23.590 -3.192 7.367 1.00 45.44 119 LEU A C 1
ATOM 959 O O . LEU A 1 119 ? 24.619 -3.149 6.696 1.00 45.44 119 LEU A O 1
ATOM 963 N N . VAL A 1 120 ? 22.738 -2.160 7.406 1.00 48.81 120 VAL A N 1
ATOM 964 C CA . VAL A 1 120 ? 22.909 -0.908 6.631 1.00 48.81 120 VAL A CA 1
ATOM 965 C C . VAL A 1 120 ? 24.069 -0.037 7.151 1.00 48.81 120 VAL A C 1
ATOM 967 O O . VAL A 1 120 ? 24.491 0.905 6.491 1.00 48.81 120 VAL A O 1
ATOM 970 N N . THR A 1 121 ? 24.652 -0.358 8.307 1.00 48.38 121 THR A N 1
ATOM 971 C CA . THR A 1 121 ? 25.732 0.429 8.928 1.00 48.38 121 THR A CA 1
ATOM 972 C C . THR A 1 121 ? 27.107 0.282 8.271 1.00 48.38 121 THR A C 1
ATOM 974 O O . THR A 1 121 ? 27.979 1.090 8.573 1.00 48.38 121 THR A O 1
ATOM 977 N N . ASN A 1 122 ? 27.315 -0.687 7.369 1.00 50.12 122 ASN A N 1
ATOM 978 C CA . ASN A 1 122 ? 28.634 -0.964 6.771 1.00 50.12 122 ASN A CA 1
ATOM 979 C C . ASN A 1 122 ? 28.722 -0.741 5.248 1.00 50.12 122 ASN A C 1
ATOM 981 O O . ASN A 1 122 ? 29.727 -1.118 4.644 1.00 50.12 122 ASN A O 1
ATOM 985 N N . GLN A 1 123 ? 27.714 -0.140 4.602 1.00 54.75 123 GLN A N 1
ATOM 986 C CA . GLN A 1 123 ? 27.878 0.301 3.212 1.00 54.75 123 GLN A CA 1
ATOM 987 C C . GLN A 1 123 ? 28.681 1.610 3.152 1.00 54.75 123 GLN A C 1
ATOM 989 O O . GLN A 1 123 ? 28.463 2.484 3.993 1.00 54.75 123 GLN A O 1
ATOM 994 N N . PRO A 1 124 ? 29.573 1.794 2.157 1.00 52.19 124 PRO A N 1
ATOM 995 C CA . PRO A 1 124 ? 30.111 3.114 1.866 1.00 52.19 124 PRO A CA 1
ATOM 996 C C . PRO A 1 124 ? 28.933 4.049 1.583 1.00 52.19 124 PRO A C 1
ATOM 998 O O . PRO A 1 124 ? 28.163 3.848 0.643 1.00 52.19 124 PRO A O 1
ATOM 1001 N N . SER A 1 125 ? 28.759 5.042 2.448 1.00 58.66 125 SER A N 1
ATOM 1002 C CA . SER A 1 125 ? 27.700 6.033 2.346 1.00 58.66 125 SER A CA 1
ATOM 1003 C C . SER A 1 125 ? 27.966 6.923 1.137 1.00 58.66 125 SER A C 1
ATOM 1005 O O . SER A 1 125 ? 28.640 7.948 1.210 1.00 58.66 125 SER A O 1
ATOM 1007 N N . HIS A 1 126 ? 27.420 6.539 -0.013 1.00 60.72 126 HIS A N 1
ATOM 1008 C CA . HIS A 1 126 ? 27.277 7.456 -1.132 1.00 60.72 126 HIS A CA 1
ATOM 1009 C C . HIS A 1 126 ? 26.170 8.449 -0.777 1.00 60.72 126 HIS A C 1
ATOM 1011 O O . HIS A 1 126 ? 24.991 8.214 -1.035 1.00 60.72 126 HIS A O 1
ATOM 1017 N N . SER A 1 127 ? 26.561 9.550 -0.136 1.00 61.22 127 SER A N 1
ATOM 1018 C CA . SER A 1 127 ? 25.708 10.720 0.057 1.00 61.22 127 SER A CA 1
ATOM 1019 C C . SER A 1 127 ? 25.317 11.255 -1.317 1.00 61.22 127 SER A C 1
ATOM 1021 O O . SER A 1 127 ? 26.096 11.961 -1.956 1.00 61.22 127 SER A O 1
ATOM 1023 N N . ARG A 1 128 ? 24.126 10.893 -1.797 1.00 62.38 128 ARG A N 1
ATOM 1024 C CA . ARG A 1 128 ? 23.492 11.604 -2.908 1.00 62.38 128 ARG A CA 1
ATOM 1025 C C . ARG A 1 128 ? 23.159 13.009 -2.395 1.00 62.38 128 ARG A C 1
ATOM 1027 O O . ARG A 1 128 ? 22.468 13.089 -1.378 1.00 62.38 128 ARG A O 1
ATOM 1034 N N . PRO A 1 129 ? 23.652 14.082 -3.034 1.00 67.19 129 PRO A N 1
ATOM 1035 C CA . PRO A 1 129 ? 23.258 15.433 -2.670 1.00 67.19 129 PRO A CA 1
ATOM 1036 C C . PRO A 1 129 ? 21.740 15.532 -2.810 1.00 67.19 129 PRO A C 1
ATOM 1038 O O . PRO A 1 129 ? 21.186 15.271 -3.879 1.00 67.19 129 PRO A O 1
ATOM 1041 N N . TYR A 1 130 ? 21.057 15.846 -1.715 1.00 65.44 130 TYR A N 1
ATOM 1042 C CA . TYR A 1 130 ? 19.606 16.035 -1.724 1.00 65.44 130 TYR A CA 1
ATOM 1043 C C . TYR A 1 130 ? 19.229 17.296 -2.520 1.00 65.44 130 TYR A C 1
ATOM 1045 O O . TYR A 1 130 ? 18.094 17.448 -2.955 1.00 65.44 130 TYR A O 1
ATOM 1053 N N . GLU A 1 131 ? 20.210 18.168 -2.760 1.00 70.44 131 GLU A N 1
ATOM 1054 C CA . GLU A 1 131 ? 20.131 19.407 -3.528 1.00 70.44 131 GLU A CA 1
ATOM 1055 C C . GLU A 1 131 ? 19.841 19.184 -5.022 1.00 70.44 131 GLU A C 1
ATOM 1057 O O . GLU A 1 131 ? 19.378 20.106 -5.689 1.00 70.44 131 GLU A O 1
ATOM 1062 N N . GLU A 1 132 ? 20.096 17.981 -5.553 1.00 72.06 132 GLU A N 1
ATOM 1063 C CA . GLU A 1 132 ? 19.775 17.612 -6.942 1.00 72.06 132 GLU A CA 1
ATOM 1064 C C . GLU A 1 132 ? 18.331 17.108 -7.110 1.00 72.06 132 GLU A C 1
ATOM 1066 O O . GLU A 1 132 ? 17.853 16.976 -8.238 1.00 72.06 132 GLU A O 1
ATOM 1071 N N . LEU A 1 133 ? 17.629 16.809 -6.011 1.00 71.00 133 LEU A N 1
ATOM 1072 C CA . LEU A 1 133 ? 16.236 16.373 -6.056 1.00 71.00 133 LEU A CA 1
ATOM 1073 C C . LEU A 1 133 ? 15.313 17.590 -6.101 1.00 71.00 133 LEU A C 1
ATOM 1075 O O . LEU A 1 133 ? 15.380 18.471 -5.243 1.00 71.00 133 LEU A O 1
ATOM 1079 N N . ASP A 1 134 ? 14.400 17.620 -7.072 1.00 79.62 134 ASP A N 1
ATOM 1080 C CA . ASP A 1 134 ? 13.334 18.616 -7.076 1.00 79.62 134 ASP A CA 1
ATOM 1081 C C . ASP A 1 134 ? 12.314 18.288 -5.981 1.00 79.62 134 ASP A C 1
ATOM 1083 O O . ASP A 1 134 ? 11.402 17.485 -6.157 1.00 79.62 134 ASP A O 1
ATOM 1087 N N . LEU A 1 135 ? 12.463 18.934 -4.827 1.00 75.00 135 LEU A N 1
ATOM 1088 C CA . LEU A 1 135 ? 11.566 18.761 -3.680 1.00 75.00 135 LEU A CA 1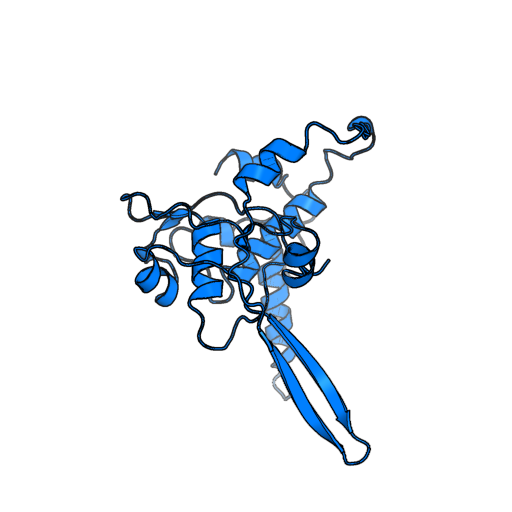
ATOM 1089 C C . LEU A 1 135 ? 10.158 19.313 -3.924 1.00 75.00 135 LEU A C 1
ATOM 1091 O O . LEU A 1 135 ? 9.266 19.110 -3.097 1.00 75.00 135 LEU A O 1
ATOM 1095 N N . ASN A 1 136 ? 9.961 20.050 -5.018 1.00 78.94 136 ASN A N 1
ATOM 1096 C CA . ASN A 1 136 ? 8.648 20.508 -5.441 1.00 78.94 136 ASN A CA 1
ATOM 1097 C C . ASN A 1 136 ? 7.969 19.540 -6.411 1.00 78.94 136 ASN A C 1
ATOM 1099 O O . ASN A 1 136 ? 6.763 19.693 -6.603 1.00 78.94 136 ASN A O 1
ATOM 1103 N N . ASP A 1 137 ? 8.696 18.568 -6.973 1.00 83.69 137 ASP A N 1
ATOM 1104 C CA . ASP A 1 137 ? 8.116 17.498 -7.780 1.00 83.69 137 ASP A CA 1
ATOM 1105 C C . ASP A 1 137 ? 7.508 16.430 -6.863 1.00 83.69 137 ASP A C 1
ATOM 1107 O O . ASP A 1 137 ? 8.184 15.555 -6.317 1.00 83.69 137 ASP A O 1
ATOM 1111 N N . ASP A 1 138 ? 6.192 16.504 -6.679 1.00 83.75 138 ASP A N 1
ATOM 1112 C CA . ASP A 1 138 ? 5.424 15.500 -5.951 1.00 83.75 138 ASP A CA 1
ATOM 1113 C C . ASP A 1 138 ? 4.946 14.345 -6.844 1.00 83.75 138 ASP A C 1
ATOM 1115 O O . ASP A 1 138 ? 4.289 13.424 -6.350 1.00 83.75 138 ASP A O 1
ATOM 1119 N N . GLY A 1 139 ? 5.327 14.323 -8.126 1.00 84.56 139 GLY A N 1
ATOM 1120 C CA . GLY A 1 139 ? 4.938 13.308 -9.100 1.00 84.56 139 GLY A CA 1
ATOM 1121 C C . GLY A 1 139 ? 5.247 11.866 -8.673 1.00 84.56 139 GLY A C 1
ATOM 1122 O O . GLY A 1 139 ? 4.360 11.011 -8.784 1.00 84.56 139 GLY A O 1
ATOM 1123 N N . PRO A 1 140 ? 6.455 11.544 -8.167 1.00 83.00 140 PRO A N 1
ATOM 1124 C CA . PRO A 1 140 ? 6.774 10.201 -7.680 1.00 83.00 140 PRO A CA 1
ATOM 1125 C C . PRO A 1 140 ? 5.915 9.781 -6.481 1.00 83.00 140 PRO A C 1
ATOM 1127 O O . PRO A 1 140 ? 5.352 8.685 -6.475 1.00 83.00 140 PRO A O 1
ATOM 1130 N N . SER A 1 141 ? 5.762 10.669 -5.496 1.00 83.94 141 SER A N 1
ATOM 1131 C CA . SER A 1 141 ? 4.943 10.437 -4.298 1.00 83.94 141 SER A CA 1
ATOM 1132 C C . SER A 1 141 ? 3.463 10.287 -4.644 1.00 83.94 141 SER A C 1
ATOM 1134 O O . SER A 1 141 ? 2.765 9.457 -4.056 1.00 83.94 141 SER A O 1
ATOM 1136 N N . TRP A 1 142 ? 2.995 11.045 -5.636 1.00 86.88 142 TRP A N 1
ATOM 1137 C CA . TRP A 1 142 ? 1.647 10.947 -6.175 1.00 86.88 142 TRP A CA 1
ATOM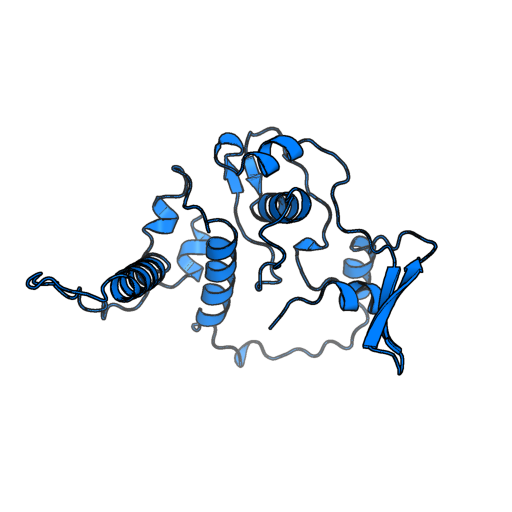 1138 C C . TRP A 1 142 ? 1.399 9.621 -6.862 1.00 86.88 142 TRP A C 1
ATOM 1140 O O . TRP A 1 142 ? 0.454 8.936 -6.484 1.00 86.88 142 TRP A O 1
ATOM 1150 N N . LYS A 1 143 ? 2.280 9.176 -7.762 1.00 86.31 143 LYS A N 1
ATOM 1151 C CA . LYS A 1 143 ? 2.152 7.849 -8.390 1.00 86.31 143 LYS A CA 1
ATOM 1152 C C . LYS A 1 143 ? 2.179 6.724 -7.359 1.00 86.31 143 LYS A C 1
ATOM 1154 O O . LYS A 1 143 ? 1.387 5.791 -7.457 1.00 86.31 143 LYS A O 1
ATOM 1159 N N . ALA A 1 144 ? 3.064 6.820 -6.367 1.00 86.19 144 ALA A N 1
ATOM 1160 C CA . ALA A 1 144 ? 3.171 5.838 -5.293 1.00 86.19 144 ALA A CA 1
ATOM 1161 C C . ALA A 1 144 ? 1.880 5.763 -4.460 1.00 86.19 144 ALA A C 1
ATOM 1163 O O . ALA A 1 144 ? 1.356 4.675 -4.222 1.00 86.19 144 ALA A O 1
ATOM 1164 N N . THR A 1 145 ? 1.340 6.917 -4.065 1.00 89.06 145 THR A N 1
ATOM 1165 C CA . THR A 1 145 ? 0.102 7.010 -3.278 1.00 89.06 145 THR A CA 1
ATOM 1166 C C . THR A 1 145 ? -1.109 6.559 -4.088 1.00 89.06 145 THR A C 1
ATOM 1168 O O . THR A 1 145 ? -1.887 5.731 -3.619 1.00 89.06 145 THR A O 1
ATOM 1171 N N . LEU A 1 146 ? -1.239 7.042 -5.324 1.00 88.88 146 LEU A N 1
ATOM 1172 C CA . LEU A 1 146 ? -2.292 6.651 -6.253 1.00 88.88 146 LEU A CA 1
ATOM 1173 C C . LEU A 1 146 ? -2.307 5.140 -6.459 1.00 88.88 146 LEU A C 1
ATOM 1175 O O . LEU A 1 146 ? -3.354 4.525 -6.304 1.00 88.88 146 LEU A O 1
ATOM 1179 N N . ASN A 1 147 ? -1.152 4.529 -6.730 1.00 89.06 147 ASN A N 1
ATOM 1180 C CA . ASN A 1 147 ? -1.074 3.091 -6.955 1.00 89.06 147 ASN A CA 1
ATOM 1181 C C . ASN A 1 147 ? -1.604 2.276 -5.768 1.00 89.06 147 ASN A C 1
ATOM 1183 O O . ASN A 1 147 ? -2.342 1.319 -5.980 1.00 89.06 147 ASN A O 1
ATOM 1187 N N . ILE A 1 148 ? -1.271 2.670 -4.538 1.00 90.38 148 ILE A N 1
ATOM 1188 C CA . ILE A 1 148 ? -1.790 2.016 -3.333 1.00 90.38 148 ILE A CA 1
ATOM 1189 C C . ILE A 1 148 ? -3.312 2.118 -3.266 1.00 90.38 148 ILE A C 1
ATOM 1191 O O . ILE A 1 148 ? -3.971 1.112 -3.021 1.00 90.38 148 ILE A O 1
ATOM 1195 N N . PHE A 1 149 ? -3.875 3.314 -3.458 1.00 90.31 149 PHE A N 1
ATOM 1196 C CA . PHE A 1 149 ? -5.323 3.499 -3.356 1.00 90.31 149 PHE A CA 1
ATOM 1197 C C . PHE A 1 149 ? -6.071 2.796 -4.487 1.00 90.31 149 PHE A C 1
ATOM 1199 O O . PHE A 1 149 ? -7.100 2.190 -4.220 1.00 90.31 149 PHE A O 1
ATOM 1206 N N . MET A 1 150 ? -5.541 2.799 -5.712 1.00 86.94 150 MET A N 1
ATOM 1207 C CA . MET A 1 150 ? -6.117 2.034 -6.826 1.00 86.94 150 MET A CA 1
ATOM 1208 C C . MET A 1 150 ? -6.070 0.529 -6.567 1.00 86.94 150 MET A C 1
ATOM 1210 O O . MET A 1 150 ? -7.024 -0.177 -6.876 1.00 86.94 150 MET A O 1
ATOM 1214 N N . TRP A 1 151 ? -4.994 0.035 -5.950 1.00 88.50 151 TRP A N 1
ATOM 1215 C CA . TRP A 1 151 ? -4.878 -1.373 -5.580 1.00 88.50 151 TRP A CA 1
ATOM 1216 C C . TRP A 1 151 ? -5.868 -1.751 -4.464 1.00 88.50 151 TRP A C 1
ATOM 1218 O O . TRP A 1 151 ? -6.591 -2.732 -4.589 1.00 88.50 151 TRP A O 1
ATOM 1228 N N . LEU A 1 152 ? -5.959 -0.943 -3.400 1.00 89.12 152 LEU A N 1
ATOM 1229 C CA . LEU A 1 152 ? -6.814 -1.203 -2.230 1.00 89.12 152 LEU A CA 1
ATOM 1230 C C . LEU A 1 152 ? -8.310 -0.976 -2.471 1.00 89.12 152 LEU A C 1
ATOM 1232 O O . LEU A 1 152 ? -9.135 -1.521 -1.741 1.00 89.12 152 LEU A O 1
ATOM 1236 N N . ARG A 1 153 ? -8.662 -0.093 -3.408 1.00 89.50 153 ARG A N 1
ATOM 1237 C CA . ARG A 1 153 ? -10.032 0.398 -3.629 1.00 89.50 153 ARG A CA 1
ATOM 1238 C C . ARG A 1 153 ? -10.532 0.085 -5.028 1.00 89.50 153 ARG A C 1
ATOM 1240 O O . ARG A 1 153 ? -11.370 0.812 -5.556 1.00 89.50 153 ARG A O 1
ATOM 1247 N N . ARG A 1 154 ? -10.036 -1.011 -5.607 1.00 81.69 154 ARG A N 1
ATOM 1248 C CA . ARG A 1 154 ? -10.478 -1.522 -6.907 1.00 81.69 154 ARG A CA 1
ATOM 1249 C C . ARG A 1 154 ? -11.997 -1.710 -6.958 1.00 81.69 154 ARG A C 1
ATOM 1251 O O . ARG A 1 154 ? -12.618 -1.331 -7.941 1.00 81.69 154 ARG A O 1
ATOM 1258 N N . ASP A 1 155 ? -12.577 -2.212 -5.870 1.00 82.69 155 ASP A N 1
ATOM 1259 C CA . ASP A 1 155 ? -14.022 -2.452 -5.741 1.00 82.69 155 ASP A CA 1
ATOM 1260 C C . ASP A 1 155 ? -14.782 -1.256 -5.133 1.00 82.69 155 ASP A C 1
ATOM 1262 O O . ASP A 1 155 ? -15.970 -1.338 -4.822 1.00 82.69 155 ASP A O 1
ATOM 1266 N N . GLY A 1 156 ? -14.102 -0.119 -4.972 1.00 88.00 156 GLY A 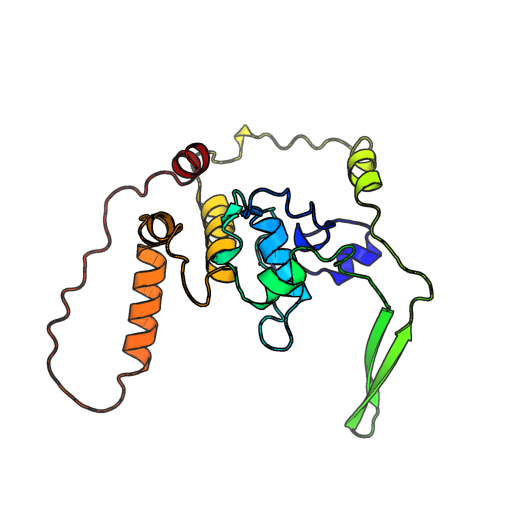N 1
ATOM 1267 C CA . GLY A 1 156 ? -14.669 1.125 -4.469 1.00 88.00 156 GLY A CA 1
ATOM 1268 C C . GLY A 1 156 ? -14.081 1.597 -3.141 1.00 88.00 156 GLY A C 1
ATOM 1269 O O . GLY A 1 156 ? -13.295 0.925 -2.473 1.00 88.00 156 GLY A O 1
ATOM 1270 N N . PHE A 1 157 ? -14.470 2.819 -2.767 1.00 91.44 157 PHE A N 1
ATOM 1271 C CA . PHE A 1 157 ? -14.032 3.468 -1.532 1.00 91.44 157 PHE A CA 1
ATOM 1272 C C . PHE A 1 157 ? -15.043 3.248 -0.404 1.00 91.44 157 PHE A C 1
ATOM 1274 O O . PHE A 1 157 ? -16.238 3.493 -0.612 1.00 91.44 157 PHE A O 1
ATOM 1281 N N . PRO A 1 158 ? -14.588 2.880 0.808 1.00 91.69 158 PRO A N 1
ATOM 1282 C CA . PRO A 1 158 ? -15.466 2.788 1.964 1.00 91.69 158 PRO A CA 1
ATOM 1283 C C . PRO A 1 158 ? -16.041 4.159 2.332 1.00 91.69 158 PRO A C 1
ATOM 1285 O O . PRO A 1 158 ? -15.508 5.206 1.948 1.00 91.69 158 PRO A O 1
ATOM 1288 N N . SER A 1 159 ? -17.133 4.163 3.099 1.00 90.38 159 SER A N 1
ATOM 1289 C CA . SER A 1 159 ? -17.847 5.397 3.456 1.00 90.38 159 SER A CA 1
ATOM 1290 C C . SER A 1 159 ? -16.941 6.379 4.193 1.00 90.38 159 SER A C 1
ATOM 1292 O O . SER A 1 159 ? -16.950 7.574 3.883 1.00 90.38 159 SER A O 1
ATOM 1294 N N . SER A 1 160 ? -16.104 5.884 5.109 1.00 90.31 160 SER A N 1
ATOM 1295 C CA . SER A 1 160 ? -15.152 6.735 5.824 1.00 90.31 160 SER A CA 1
ATOM 1296 C C . SER A 1 160 ? -14.079 7.356 4.933 1.00 90.31 160 SER A C 1
ATOM 1298 O O . SER A 1 160 ? -13.548 8.391 5.310 1.00 90.31 160 SER A O 1
ATOM 1300 N N . GLU A 1 161 ? -13.781 6.804 3.753 1.00 91.94 161 GLU A N 1
ATOM 1301 C CA . GLU A 1 161 ? -12.738 7.302 2.841 1.00 91.94 161 GLU A CA 1
ATOM 1302 C C . GLU A 1 161 ? -13.301 8.055 1.628 1.00 91.94 161 GLU A C 1
ATOM 1304 O O . GLU A 1 161 ? -12.561 8.419 0.713 1.00 91.94 161 GLU A O 1
ATOM 1309 N N . GLN A 1 162 ? -14.596 8.376 1.625 1.00 90.56 162 GLN A N 1
ATOM 1310 C CA . GLN A 1 162 ? -15.216 9.167 0.553 1.00 90.56 162 GL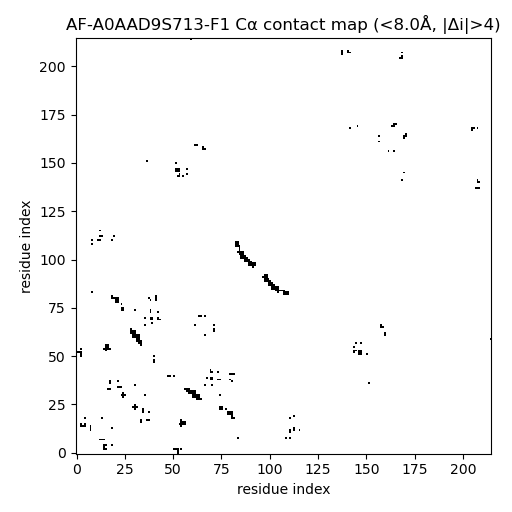N A CA 1
ATOM 1311 C C . GLN A 1 162 ? -14.576 10.553 0.386 1.00 90.56 162 GLN A C 1
ATOM 1313 O O . GLN A 1 162 ? -14.550 11.095 -0.719 1.00 90.56 162 GLN A O 1
ATOM 1318 N N . TYR A 1 163 ? -14.016 11.119 1.459 1.00 89.88 163 TYR A N 1
ATOM 1319 C CA . TYR A 1 163 ? -13.248 12.364 1.381 1.00 89.88 163 TYR A CA 1
ATOM 1320 C C . TYR A 1 163 ? -11.945 12.204 0.580 1.00 89.88 163 TYR A C 1
ATOM 1322 O O . TYR A 1 163 ? -11.508 13.163 -0.047 1.00 89.88 163 TYR A O 1
ATOM 1330 N N . ILE A 1 164 ? -11.350 11.003 0.566 1.00 90.00 164 ILE A N 1
ATOM 1331 C CA . ILE A 1 164 ? -10.158 10.684 -0.231 1.00 90.00 164 ILE A CA 1
ATOM 1332 C C . ILE A 1 164 ? -10.550 10.564 -1.702 1.00 90.00 164 ILE A C 1
ATOM 1334 O O . ILE A 1 164 ? -9.947 11.235 -2.534 1.00 90.00 164 ILE A O 1
ATOM 1338 N N . ARG A 1 165 ? -11.604 9.788 -2.018 1.00 89.00 165 ARG A N 1
ATOM 1339 C CA . ARG A 1 165 ? -12.123 9.633 -3.396 1.00 89.00 165 ARG A CA 1
ATOM 1340 C C . ARG A 1 165 ? -12.377 10.986 -4.063 1.00 89.00 165 ARG A C 1
ATOM 1342 O O . ARG A 1 165 ? -12.054 11.172 -5.228 1.00 89.00 165 ARG A O 1
ATOM 1349 N N . ARG A 1 166 ? -12.971 11.923 -3.319 1.00 88.62 166 ARG A N 1
ATOM 1350 C CA . ARG A 1 166 ? -13.354 13.255 -3.815 1.00 88.62 166 ARG A CA 1
ATOM 1351 C C . ARG A 1 166 ? -12.210 14.266 -3.819 1.00 88.62 166 ARG A C 1
ATOM 1353 O O . ARG A 1 166 ? -12.420 15.401 -4.239 1.00 88.62 166 ARG A O 1
ATOM 1360 N N . HIS A 1 167 ? -11.029 13.898 -3.328 1.00 89.31 167 HIS A N 1
ATOM 1361 C CA . HIS A 1 167 ? -9.892 14.802 -3.343 1.00 89.31 167 HIS A CA 1
ATOM 1362 C C . HIS A 1 167 ? -9.375 14.967 -4.771 1.00 89.31 167 HIS A C 1
ATOM 1364 O O . HIS A 1 167 ? -9.242 13.996 -5.510 1.00 89.31 167 HIS A O 1
ATOM 1370 N N . GLU A 1 168 ? -9.020 16.189 -5.160 1.00 85.50 168 GLU A N 1
ATOM 1371 C CA . GLU A 1 168 ? -8.636 16.508 -6.542 1.00 85.50 168 GLU A CA 1
ATOM 1372 C C . GLU A 1 168 ? -7.429 15.729 -7.092 1.00 85.50 168 GLU A C 1
ATOM 1374 O O . GLU A 1 168 ? -7.341 15.528 -8.296 1.00 85.50 168 GLU A O 1
ATOM 1379 N N . TRP A 1 169 ? -6.512 15.249 -6.239 1.00 85.56 169 TRP A N 1
ATOM 1380 C CA . TRP A 1 169 ? -5.354 14.474 -6.693 1.00 85.56 169 TRP A CA 1
ATOM 1381 C C . TRP A 1 169 ? -5.756 13.088 -7.218 1.00 85.56 169 TRP A C 1
ATOM 1383 O O . TRP A 1 169 ? -4.971 12.461 -7.932 1.00 85.56 169 TRP A O 1
ATOM 1393 N N . LEU A 1 170 ? -6.961 12.633 -6.862 1.00 86.44 170 LEU A N 1
ATOM 1394 C CA . LEU A 1 170 ? -7.505 11.316 -7.161 1.00 86.44 170 LEU A CA 1
ATOM 1395 C C . LEU A 1 170 ? -8.758 11.380 -8.045 1.00 86.44 170 LEU A C 1
ATOM 1397 O O . LEU A 1 170 ? -8.883 10.590 -8.974 1.00 86.44 170 LEU A O 1
ATOM 1401 N N . CYS A 1 171 ? -9.657 12.331 -7.776 1.00 81.44 171 CYS A N 1
ATOM 1402 C CA . CYS A 1 171 ? -10.946 12.487 -8.454 1.00 81.44 171 CYS A CA 1
ATOM 1403 C C . CYS A 1 171 ? -10.784 12.597 -9.976 1.00 81.44 171 CYS A C 1
ATOM 1405 O O . CYS A 1 171 ? -11.405 11.844 -10.711 1.00 81.44 171 CYS A O 1
ATOM 1407 N N . ASP A 1 172 ? -9.864 13.447 -10.444 1.00 78.88 172 ASP A N 1
ATOM 1408 C CA . ASP A 1 172 ? -9.641 13.646 -11.881 1.00 78.88 172 ASP A CA 1
ATOM 1409 C C . ASP A 1 172 ? -9.098 12.385 -12.586 1.00 78.88 172 ASP A C 1
ATOM 1411 O O . ASP A 1 172 ? -9.290 12.230 -13.784 1.00 78.88 172 ASP A O 1
ATOM 1415 N N . VAL A 1 173 ? -8.417 11.483 -11.867 1.00 80.12 173 VAL A N 1
ATOM 1416 C CA . VAL A 1 173 ? -7.917 10.213 -12.430 1.00 80.12 173 VAL A CA 1
ATOM 1417 C C . VAL A 1 173 ? -9.049 9.200 -12.555 1.00 80.12 173 VAL A C 1
ATOM 1419 O O . VAL A 1 173 ? -9.170 8.536 -13.576 1.00 80.12 173 VAL A O 1
ATOM 1422 N N . LEU A 1 174 ? -9.873 9.100 -11.512 1.00 77.12 174 LEU A N 1
ATOM 1423 C CA . LEU A 1 174 ? -11.008 8.183 -11.474 1.00 77.12 174 LEU A CA 1
ATOM 1424 C C . LEU A 1 174 ? -12.100 8.589 -12.469 1.00 77.12 174 LEU A C 1
ATOM 1426 O O . LEU A 1 174 ? -12.648 7.720 -13.137 1.00 77.12 174 LEU A O 1
ATOM 1430 N N . ASP A 1 175 ? -12.378 9.891 -12.587 1.00 73.44 175 ASP A N 1
ATOM 1431 C CA . ASP A 1 175 ? -13.331 10.431 -13.560 1.00 73.44 175 ASP A CA 1
ATOM 1432 C C . ASP A 1 175 ? -12.843 10.170 -15.005 1.00 73.44 175 ASP A C 1
ATOM 1434 O O . ASP A 1 175 ? -13.633 9.755 -15.850 1.00 73.44 175 ASP A O 1
ATOM 1438 N N . ASP A 1 176 ? -11.542 10.354 -15.290 1.00 70.50 176 ASP A N 1
ATOM 1439 C CA . ASP A 1 176 ? -10.957 10.067 -16.613 1.00 70.50 176 ASP A CA 1
ATOM 1440 C C . ASP A 1 176 ? -11.003 8.548 -16.946 1.00 70.50 176 ASP A C 1
ATOM 1442 O O . ASP A 1 176 ? -11.223 8.183 -18.103 1.00 70.50 176 ASP A O 1
ATOM 1446 N N . GLU A 1 177 ? -10.818 7.648 -15.966 1.00 64.56 177 GLU A N 1
ATOM 1447 C CA . GLU A 1 177 ? -10.942 6.187 -16.157 1.00 64.56 177 GLU A CA 1
ATOM 1448 C C . GLU A 1 177 ? -12.398 5.728 -16.361 1.00 64.56 177 GLU A C 1
ATOM 1450 O O . GLU A 1 177 ? -12.656 4.857 -17.195 1.00 64.56 177 GLU A O 1
ATOM 1455 N N . GLU A 1 178 ? -13.353 6.313 -15.631 1.00 61.19 178 GLU A N 1
ATOM 1456 C CA . GLU A 1 178 ? -14.786 6.007 -15.751 1.00 61.19 178 GLU A CA 1
ATOM 1457 C C . GLU A 1 178 ? -15.343 6.444 -17.118 1.00 61.19 178 GLU A C 1
ATOM 1459 O O . GLU A 1 178 ? -16.043 5.671 -17.774 1.00 61.19 178 GLU A O 1
ATOM 1464 N N . GLU A 1 179 ? -14.961 7.633 -17.598 1.00 58.16 179 GLU A N 1
ATOM 1465 C CA . GLU A 1 179 ? -15.306 8.121 -18.943 1.00 58.16 179 GLU A CA 1
ATOM 1466 C C . GLU A 1 179 ? -14.712 7.223 -20.044 1.00 58.16 179 GLU A C 1
ATOM 1468 O O . GLU A 1 179 ? -15.422 6.833 -20.970 1.00 58.16 179 GLU A O 1
ATOM 1473 N N . ALA A 1 180 ? -13.445 6.804 -19.924 1.00 59.75 180 ALA A N 1
ATOM 1474 C CA . ALA A 1 180 ? -12.819 5.894 -20.890 1.00 59.75 180 ALA A CA 1
ATOM 1475 C C . ALA A 1 180 ? -13.490 4.506 -20.927 1.00 59.75 180 ALA A C 1
ATOM 1477 O O . ALA A 1 180 ? -13.609 3.892 -21.990 1.00 59.75 180 ALA A O 1
ATOM 1478 N N . ALA A 1 181 ? -13.950 4.004 -19.776 1.00 58.44 181 ALA A N 1
ATOM 1479 C CA . ALA A 1 181 ? -14.703 2.756 -19.702 1.00 58.44 181 ALA A CA 1
ATOM 1480 C C . ALA A 1 181 ? -16.097 2.881 -20.343 1.00 58.44 181 ALA A C 1
ATOM 1482 O O . ALA A 1 181 ? -16.553 1.931 -20.979 1.00 58.44 181 ALA A O 1
ATOM 1483 N N . TYR A 1 182 ? -16.754 4.040 -20.220 1.00 53.56 182 TYR A N 1
ATOM 1484 C CA . TYR A 1 182 ? -18.064 4.306 -20.824 1.00 53.56 182 TYR A CA 1
ATOM 1485 C C . TYR A 1 182 ? -17.983 4.479 -22.350 1.00 53.56 182 TYR A C 1
ATOM 1487 O O . TYR A 1 182 ? -18.806 3.913 -23.069 1.00 53.56 182 TYR A O 1
ATOM 1495 N N . GLU A 1 183 ? -16.954 5.166 -22.861 1.00 51.88 183 GLU A N 1
ATOM 1496 C CA . GLU A 1 183 ? -16.705 5.301 -24.308 1.00 51.88 183 GLU A CA 1
ATOM 1497 C C . GLU A 1 183 ? -16.431 3.946 -24.989 1.00 51.88 183 GLU A C 1
ATOM 1499 O O . GLU A 1 183 ? -16.763 3.763 -26.158 1.00 51.88 183 GLU A O 1
ATOM 1504 N N . SER A 1 184 ? -15.888 2.963 -24.259 1.00 47.84 184 SER A N 1
ATOM 1505 C CA . SER A 1 184 ? -15.653 1.604 -24.771 1.00 47.84 184 SER A CA 1
ATOM 1506 C C . SER A 1 184 ? -16.920 0.738 -24.879 1.00 47.84 184 SER A C 1
ATOM 1508 O O . SER A 1 184 ? -16.862 -0.313 -25.517 1.00 47.84 184 SER A O 1
ATOM 1510 N N . TRP A 1 185 ? -18.032 1.116 -24.238 1.00 43.59 185 TRP A N 1
ATOM 1511 C CA . TRP A 1 185 ? -19.298 0.362 -24.255 1.00 43.59 185 TRP A CA 1
ATOM 1512 C C . TRP A 1 185 ? -20.315 0.897 -25.269 1.00 43.59 185 TRP A C 1
ATOM 1514 O O . TRP A 1 185 ? -21.347 0.266 -25.486 1.00 43.59 185 TRP A O 1
ATOM 1524 N N . THR A 1 186 ? -20.036 2.036 -25.905 1.00 45.84 186 THR A N 1
ATOM 1525 C CA . THR A 1 186 ? -20.891 2.627 -26.939 1.00 45.84 186 THR A CA 1
ATOM 1526 C C . THR A 1 186 ? -20.334 2.358 -28.333 1.00 45.84 186 THR A C 1
ATOM 1528 O O . THR A 1 186 ? -19.928 3.286 -29.027 1.00 45.84 186 THR A O 1
ATOM 1531 N N . ASP A 1 187 ? -20.340 1.094 -28.746 1.00 52.47 187 ASP A N 1
ATOM 1532 C CA . ASP A 1 187 ? -20.442 0.752 -30.163 1.00 52.47 187 ASP A CA 1
ATOM 1533 C C . ASP A 1 187 ? -21.839 0.166 -30.402 1.00 52.47 187 ASP A C 1
ATOM 1535 O O . ASP A 1 187 ? -22.275 -0.745 -29.702 1.00 52.47 187 ASP A O 1
ATOM 1539 N N . GLU A 1 188 ? -22.501 0.724 -31.414 1.00 50.22 188 GLU A N 1
ATOM 1540 C CA . GLU A 1 188 ? -23.857 0.450 -31.915 1.00 50.22 188 GLU A CA 1
ATOM 1541 C C . GLU A 1 188 ? -24.996 1.307 -31.317 1.00 50.22 188 GLU A C 1
ATOM 1543 O O . GLU A 1 188 ? -25.664 0.970 -30.347 1.00 50.22 188 GLU A O 1
ATOM 1548 N N . GLU A 1 189 ? -25.197 2.441 -32.006 1.00 51.34 189 GLU A N 1
ATOM 1549 C CA . GLU A 1 189 ? -26.456 3.170 -32.218 1.00 51.34 189 GLU A CA 1
ATOM 1550 C C . GLU A 1 189 ? -27.272 3.586 -30.978 1.00 51.34 189 GLU A C 1
ATOM 1552 O O . GLU A 1 189 ? -28.195 2.903 -30.559 1.00 51.34 189 GLU A O 1
ATOM 1557 N N . ASP A 1 190 ? -27.055 4.814 -30.490 1.00 37.53 190 ASP A N 1
ATOM 1558 C CA . ASP A 1 190 ? -28.091 5.843 -30.645 1.00 37.53 190 ASP A CA 1
ATOM 1559 C C . ASP A 1 190 ? -27.586 7.254 -30.320 1.00 37.53 190 ASP A C 1
ATOM 1561 O O . ASP A 1 190 ? -26.711 7.503 -29.490 1.00 37.53 190 ASP A O 1
ATOM 1565 N N . VAL A 1 191 ? -28.136 8.199 -31.068 1.00 52.88 191 VAL A N 1
ATOM 1566 C CA . VAL A 1 191 ? -27.692 9.583 -31.181 1.00 52.88 191 VAL A CA 1
ATOM 1567 C C . VAL A 1 191 ? -28.208 10.431 -30.010 1.00 52.88 191 VAL A C 1
ATOM 1569 O O . VAL A 1 191 ? -29.331 10.273 -29.544 1.00 52.88 191 VAL A O 1
ATOM 1572 N N . VAL A 1 192 ? -27.416 11.452 -29.669 1.00 47.53 192 VAL A N 1
ATOM 1573 C CA . VAL A 1 192 ? -27.739 12.643 -28.856 1.00 47.53 192 VAL A CA 1
ATOM 1574 C C . VAL A 1 192 ? -27.568 12.522 -27.331 1.00 47.53 192 VAL A C 1
ATOM 1576 O O . VAL A 1 192 ? -28.528 12.447 -26.571 1.00 47.53 192 VAL A O 1
ATOM 1579 N N . ALA A 1 193 ? -26.341 12.749 -26.855 1.00 39.97 193 ALA A N 1
ATOM 1580 C CA . ALA A 1 193 ? -26.133 13.369 -25.548 1.00 39.97 193 ALA A CA 1
ATOM 1581 C C . ALA A 1 193 ? -25.087 14.485 -25.654 1.00 39.97 193 ALA A C 1
ATOM 1583 O O . ALA A 1 193 ? -23.921 14.267 -25.971 1.00 39.97 193 ALA A O 1
ATOM 1584 N N . SER A 1 194 ? -25.530 15.717 -25.400 1.00 47.75 194 SER A N 1
ATOM 1585 C CA . SER A 1 194 ? -24.679 16.895 -25.223 1.00 47.75 194 SER A CA 1
ATOM 1586 C C . SER A 1 194 ? -23.816 16.717 -23.966 1.00 47.75 194 SER A C 1
ATOM 1588 O O . SER A 1 194 ? -24.150 17.230 -22.896 1.00 47.75 194 SER A O 1
ATOM 1590 N N . GLY A 1 195 ? -22.700 16.001 -24.090 1.00 37.56 195 GLY A N 1
ATOM 1591 C CA . GLY A 1 195 ? -21.684 15.891 -23.049 1.00 37.56 195 GLY A CA 1
ATOM 1592 C C . GLY A 1 195 ? -21.001 17.238 -22.832 1.00 37.56 195 GLY A C 1
ATOM 1593 O O . GLY A 1 195 ? -20.206 17.698 -23.656 1.00 37.56 195 GLY A O 1
ATOM 1594 N N . ARG A 1 196 ? -21.305 17.905 -21.714 1.00 43.19 196 ARG A N 1
ATOM 1595 C CA . ARG A 1 196 ? -20.478 19.010 -21.219 1.00 43.19 196 ARG A CA 1
ATOM 1596 C C . ARG A 1 196 ? -19.130 18.421 -20.812 1.00 43.19 196 ARG A C 1
ATOM 1598 O O . ARG A 1 196 ? -18.991 17.952 -19.690 1.00 43.19 196 ARG A O 1
ATOM 1605 N N . ARG A 1 197 ? -18.134 18.487 -21.701 1.00 46.00 197 ARG A N 1
ATOM 1606 C CA . ARG A 1 197 ? -16.733 18.244 -21.335 1.00 46.00 197 ARG A CA 1
ATOM 1607 C C . ARG A 1 197 ? -16.373 19.202 -20.201 1.00 46.00 197 ARG A C 1
ATOM 1609 O O . ARG A 1 197 ? -16.283 20.413 -20.419 1.00 46.00 197 ARG A O 1
ATOM 1616 N N . ARG A 1 198 ? -16.219 18.682 -18.981 1.00 50.22 198 ARG A N 1
ATOM 1617 C CA . ARG A 1 198 ? -15.682 19.451 -17.856 1.00 50.22 198 ARG A CA 1
ATOM 1618 C C . ARG A 1 198 ? -14.259 19.832 -18.250 1.00 50.22 198 ARG A C 1
ATOM 1620 O O . ARG A 1 198 ? -13.425 18.970 -18.505 1.00 50.22 198 ARG A O 1
ATOM 1627 N N . ALA A 1 199 ? -14.010 21.130 -18.406 1.00 44.88 199 ALA A N 1
ATOM 1628 C CA . ALA A 1 199 ? -12.682 21.616 -18.744 1.00 44.88 199 ALA A CA 1
ATOM 1629 C C . ALA A 1 199 ? -11.700 21.114 -17.679 1.00 44.88 199 ALA A C 1
ATOM 1631 O O . ALA A 1 199 ? -11.944 21.325 -16.487 1.00 44.88 199 ALA A O 1
ATOM 1632 N N . LYS A 1 200 ? -10.618 20.445 -18.108 1.00 49.38 200 LYS A N 1
ATOM 1633 C CA . LYS A 1 200 ? -9.508 20.078 -17.221 1.00 49.38 200 LYS A CA 1
ATOM 1634 C C . LYS A 1 200 ? -9.114 21.329 -16.447 1.00 49.38 200 LYS A C 1
ATOM 1636 O O . LYS A 1 200 ? -8.804 22.358 -17.050 1.00 49.38 200 LYS A O 1
ATOM 1641 N N . SER A 1 201 ? -9.227 21.251 -15.124 1.00 48.97 201 SER A N 1
ATOM 1642 C CA . SER A 1 201 ? -8.910 22.352 -14.225 1.00 48.97 201 SER A CA 1
ATOM 1643 C C . SER A 1 201 ? -7.505 22.860 -14.549 1.00 48.97 201 SER A C 1
ATOM 1645 O O . SER A 1 201 ? -6.536 22.109 -14.470 1.00 48.97 201 SER A O 1
ATOM 1647 N N . SER A 1 202 ? -7.390 24.131 -14.943 1.00 47.81 202 SER A N 1
ATOM 1648 C CA . SER A 1 202 ? -6.099 24.802 -15.127 1.00 47.81 202 SER A CA 1
ATOM 1649 C C . SER A 1 202 ? -5.516 25.295 -13.799 1.00 47.81 202 SER A C 1
ATOM 1651 O O . SER A 1 202 ? -4.520 26.019 -13.799 1.00 47.81 202 SER A O 1
ATOM 1653 N N . ALA A 1 203 ? -6.173 24.991 -12.674 1.00 51.31 203 ALA A N 1
ATOM 1654 C CA . ALA A 1 203 ? -5.677 25.360 -11.364 1.00 51.31 203 ALA A CA 1
ATOM 1655 C C . ALA A 1 203 ? -4.447 24.500 -11.029 1.00 51.31 203 ALA A C 1
ATOM 1657 O O . ALA A 1 203 ? -4.433 23.304 -11.336 1.00 51.31 203 ALA A O 1
ATOM 1658 N N . PRO A 1 204 ? -3.404 25.085 -10.417 1.00 56.50 204 PRO A N 1
ATOM 1659 C CA . PRO A 1 204 ? -2.273 24.308 -9.937 1.00 56.50 204 PRO A CA 1
ATOM 1660 C C . PRO A 1 204 ? -2.785 23.242 -8.966 1.00 56.50 204 PRO A C 1
ATOM 1662 O O . PRO A 1 204 ? -3.464 23.570 -7.993 1.00 56.50 204 PRO A O 1
ATOM 1665 N N . ARG A 1 205 ? -2.475 21.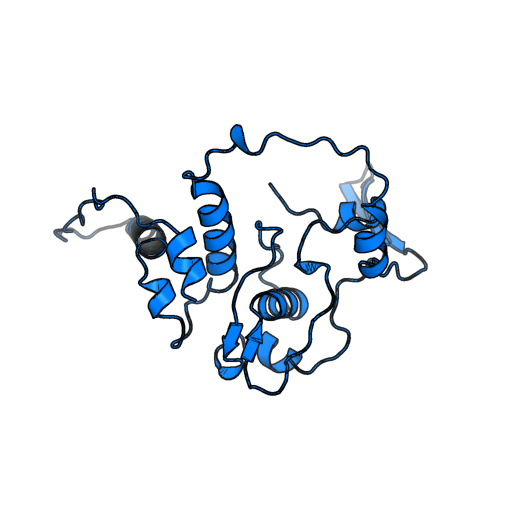971 -9.255 1.00 59.78 205 ARG A N 1
ATOM 1666 C CA . ARG A 1 205 ? -2.816 20.853 -8.370 1.00 59.78 205 ARG A CA 1
ATOM 1667 C C . ARG A 1 205 ? -2.195 21.137 -6.999 1.00 59.78 205 ARG A C 1
ATOM 1669 O O . ARG A 1 205 ? -1.002 21.448 -6.941 1.00 59.78 205 ARG A O 1
ATOM 1676 N N . PRO A 1 206 ? -2.958 21.090 -5.904 1.00 64.56 206 PRO A N 1
ATOM 1677 C CA . PRO A 1 206 ? -2.383 21.274 -4.590 1.00 64.56 206 PRO A CA 1
ATOM 1678 C C . PRO A 1 206 ? -1.447 20.122 -4.275 1.00 64.56 206 PRO A C 1
ATOM 1680 O O . PRO A 1 206 ? -1.659 18.975 -4.670 1.00 64.56 206 PRO A O 1
ATOM 1683 N N . LYS A 1 207 ? -0.379 20.478 -3.566 1.00 73.75 207 LYS A N 1
ATOM 1684 C CA . LYS A 1 207 ? 0.743 19.587 -3.310 1.00 73.75 207 LYS A CA 1
ATOM 1685 C C . LYS A 1 207 ? 0.283 18.403 -2.471 1.00 73.75 207 LYS A C 1
ATOM 1687 O O . LYS A 1 207 ? -0.122 18.588 -1.320 1.00 73.75 207 LYS A O 1
ATOM 1692 N N . LEU A 1 208 ? 0.439 17.189 -2.996 1.00 76.06 208 LEU A N 1
ATOM 1693 C CA . LEU A 1 208 ? 0.063 15.960 -2.293 1.00 76.06 208 LEU A CA 1
ATOM 1694 C C . LEU A 1 208 ? 0.740 15.859 -0.920 1.00 76.06 208 LEU A C 1
ATOM 1696 O O . LEU A 1 208 ? 0.126 15.424 0.051 1.00 76.06 208 LEU A O 1
ATOM 1700 N N . GLY A 1 209 ? 1.989 16.321 -0.816 1.00 71.50 209 GLY A N 1
ATOM 1701 C CA . GLY A 1 209 ? 2.733 16.332 0.444 1.00 71.50 209 GLY A CA 1
ATOM 1702 C C . GLY A 1 209 ? 2.061 17.139 1.563 1.00 71.50 209 GLY A C 1
ATOM 1703 O O . GLY A 1 209 ? 2.175 16.766 2.727 1.00 71.50 209 GLY A O 1
ATOM 1704 N N . GLN A 1 210 ? 1.325 18.208 1.238 1.00 74.88 210 GLN A N 1
ATOM 1705 C CA . GLN A 1 210 ? 0.587 18.986 2.243 1.00 74.88 210 GLN A CA 1
ATOM 1706 C C . GLN A 1 210 ? -0.637 18.227 2.751 1.00 74.88 210 GLN A C 1
ATOM 1708 O O . GLN A 1 210 ? -0.919 18.251 3.946 1.00 74.88 210 GLN A O 1
ATOM 1713 N N . TRP A 1 211 ? -1.333 17.523 1.858 1.00 78.25 211 TRP A N 1
ATOM 1714 C CA . TRP A 1 211 ? -2.470 16.694 2.237 1.00 78.25 211 TRP A CA 1
ATOM 1715 C C . TRP A 1 211 ? -2.040 15.511 3.113 1.00 78.25 211 TRP A C 1
ATOM 1717 O O . TRP A 1 211 ? -2.619 15.315 4.180 1.00 78.25 211 TRP A O 1
ATOM 1727 N N . LEU A 1 212 ? -0.964 14.804 2.740 1.00 72.75 212 LEU A N 1
ATOM 1728 C CA . LEU A 1 212 ? -0.402 13.699 3.534 1.00 72.75 212 LEU A CA 1
ATOM 1729 C C . LEU A 1 212 ? -0.031 14.114 4.964 1.00 72.75 212 LEU A C 1
ATOM 1731 O O . LEU A 1 212 ? -0.132 13.309 5.882 1.00 72.75 212 LEU A O 1
ATOM 1735 N N . ALA A 1 213 ? 0.389 15.365 5.168 1.00 69.50 213 ALA A N 1
ATOM 1736 C CA . ALA A 1 213 ? 0.717 15.891 6.493 1.00 69.50 213 ALA A CA 1
ATOM 1737 C C . ALA A 1 213 ? -0.518 16.183 7.373 1.00 69.50 213 ALA A C 1
ATOM 1739 O O . ALA A 1 213 ? -0.366 16.429 8.569 1.00 69.50 213 ALA A O 1
ATOM 1740 N N . SER A 1 214 ? -1.722 16.188 6.795 1.00 63.12 214 SER A N 1
ATOM 1741 C CA . SER A 1 214 ? -2.982 16.530 7.474 1.00 63.12 214 SER A CA 1
ATOM 1742 C C . SER A 1 214 ? -3.867 15.324 7.825 1.00 63.12 214 SER A C 1
ATOM 1744 O O . SER A 1 214 ? -4.873 15.501 8.514 1.00 63.12 214 SER A O 1
ATOM 1746 N N . THR A 1 215 ? -3.501 14.120 7.368 1.00 56.88 215 THR A N 1
ATOM 1747 C CA . THR A 1 215 ? -4.257 12.856 7.504 1.00 56.88 215 THR A CA 1
ATOM 1748 C C . THR A 1 215 ? -3.551 11.833 8.377 1.00 56.88 215 THR A C 1
ATOM 1750 O O . THR A 1 215 ? -4.250 11.115 9.126 1.00 56.88 215 THR A O 1
#

pLDDT: mean 73.53, std 15.22, range [37.53, 92.56]

Foldseek 3Di:
DAQDVVVCLVVLHQQALLQDAAPADDPPQKGFLSNLLNQCCQQDDDDDPGHQRQRDGAGDIDRLVQADPSCNVCRHPHDRHDWDFFDWDFDQDPPRDTDIDTDGDPDTPSSPVVVVVVPVPPDPDPPDPCVPDPPQPCPVVLVNNQSSCCSRAVVHDGPVCVVVCPQPSNVVVVVVVVVVVVVVVPDDDDDDDPDPPPPDDPDPRPRVVVVVVVD

Solvent-accessible surface area (backbone atoms only — not comparable to full-atom values): 13966 Å² total; per-residue (Å²): 117,82,76,61,72,68,59,23,64,79,68,72,50,86,74,38,54,68,77,53,73,66,86,66,58,70,88,70,61,42,32,43,39,49,46,46,51,40,37,45,60,71,59,59,88,83,88,66,94,69,76,61,63,39,40,66,70,57,78,65,65,44,52,38,91,64,46,55,70,57,32,52,72,51,49,81,62,82,85,66,70,86,69,61,54,58,55,67,53,78,43,77,49,101,76,82,48,74,50,74,53,75,45,74,46,97,56,83,58,71,80,62,62,77,56,55,75,66,59,66,80,75,58,86,81,78,78,70,67,67,85,77,54,66,86,83,63,50,63,66,61,47,54,40,52,48,44,47,51,54,64,78,31,70,94,48,73,43,81,90,42,47,70,58,57,68,31,74,94,43,28,62,58,54,52,55,50,52,52,56,57,52,62,71,69,70,75,85,87,82,87,87,76,91,74,78,76,75,72,79,77,86,64,81,78,77,61,60,70,62,55,65,75,75,109

Radius of gyration: 21.96 Å; Cα contacts (8 Å, |Δi|>4): 189; chains: 1; bounding box: 58×59×52 Å

Sequence (215 aa):
MEVEILSAVWTNTSQTFMQFPMTGVARSGRIKREDECRLAYLAMESYQCYLPMCPWKPFGSTALEETDLDVRVHANCQGHGLRYVGWAWDYLDDDLAVERKFHEYGGAIDVDIKSQQKLVTNQPSHSRPYEELDLNDDGPSWKATLNIFMWLRRDGFPSSEQYIRRHEWLCDVLDDEEEAAYESWTDEEDVVASGRRRAKSSAPRPKLGQWLAST